Protein AF-A0A7S3FVP3-F1 (afdb_monomer_lite)

Foldseek 3Di:
DDDDDDDPDPPDPPPPPDPDDDDDDPDPVLCVQQPDDQKDWDADDPPVRGAIKIDGPPGAPFKWWFQAQDDPDPPRDGQKDFDDAQWWKDDAQKIKGWHFPPPPDDPPDASFKIKIAIPGAPCHGDIDMDGNVNQVVFPDKQFEWCAPPHVHHGPDPQWDRTQKIWTWDADPVRGITIMIGGDDPVSDHIRVGMITGRNDIGGDDPPIWMDGHPDIDD

Sequence (218 aa):
MPTQDNQRNNSNQQSIVVNDFVIPSRNIQTAEQHRGRHFQIWFDTQPERLGFYIKDLGIGFGVFKKMDTYGLGPDFQQGRIELRDNMLVNVGEAYMVVNLLPEGAEEDEPLDTLKLKIFGGTNNGDVYEYSIEQMQGGERSILMGRTPDCDIKINDKLLSKVQSHIKVEFYSDNSFKWVLFDGAVKGKPSTNGTWLYINDDMKLYDGMVFKANQTIFQ

Secondary structure (DSSP, 8-state):
-------------------------S-HHHHHHT-S--EEEEEE-SGGG-EEEEEE-S-SS-EEEE--SS--STT--TTEEE--TT-EEEETTEEEEEEEESTT--TTS---EEEEEEESGGGTT-EEEEEGGGGGGGT--EEEESSTTSSEE---TTS-SS-EEEEEEE-TTS-EEEEEEESBTTTBPPSS--EEE--S-EE--TT--EEETTEEE-

Radius of gyration: 22.56 Å; chains: 1; bounding box: 58×50×81 Å

Organism: NCBI:txid1082188

Structure (mmCIF, N/CA/C/O backbone):
data_AF-A0A7S3FVP3-F1
#
_entry.id   AF-A0A7S3FVP3-F1
#
loop_
_atom_site.group_PDB
_atom_site.id
_atom_site.type_symbol
_atom_site.label_atom_id
_atom_site.label_alt_id
_atom_site.label_comp_id
_atom_site.label_asym_id
_atom_site.label_entity_id
_atom_site.label_seq_id
_atom_site.pdbx_PDB_ins_code
_atom_site.Cartn_x
_atom_site.Cartn_y
_atom_site.Cartn_z
_atom_site.occupancy
_atom_site.B_iso_or_equiv
_atom_site.auth_seq_id
_atom_site.auth_comp_id
_atom_site.auth_asym_id
_atom_site.auth_atom_id
_atom_site.pdbx_PDB_model_num
ATOM 1 N N . MET A 1 1 ? 34.311 -31.073 -61.979 1.00 35.56 1 MET A N 1
ATOM 2 C CA . MET A 1 1 ? 33.640 -31.951 -61.000 1.00 35.56 1 MET A CA 1
ATOM 3 C C . MET A 1 1 ? 33.115 -31.079 -59.871 1.00 35.56 1 MET A C 1
ATOM 5 O O . MET A 1 1 ? 33.936 -30.476 -59.191 1.00 35.56 1 MET A O 1
ATOM 9 N N . PRO A 1 2 ? 31.791 -30.918 -59.739 1.00 33.62 2 PRO A N 1
ATOM 10 C CA . PRO A 1 2 ? 31.163 -30.297 -58.584 1.00 33.62 2 PRO A CA 1
ATOM 11 C C . PRO A 1 2 ? 30.853 -31.367 -57.527 1.00 33.62 2 PRO A C 1
ATOM 13 O O . PRO A 1 2 ? 30.435 -32.466 -57.875 1.00 33.62 2 PRO A O 1
ATOM 16 N N . THR A 1 3 ? 30.975 -31.020 -56.252 1.00 34.06 3 THR A N 1
ATOM 17 C CA . THR A 1 3 ? 30.215 -31.670 -55.176 1.00 34.06 3 THR A CA 1
ATOM 18 C C . THR A 1 3 ? 29.784 -30.582 -54.206 1.00 34.06 3 THR A C 1
ATOM 20 O O . THR A 1 3 ? 30.554 -30.119 -53.368 1.00 34.06 3 THR A O 1
ATOM 23 N N . GLN A 1 4 ? 28.551 -30.126 -54.420 1.00 41.56 4 GLN A N 1
ATOM 24 C CA . GLN A 1 4 ? 27.681 -29.624 -53.367 1.00 41.56 4 GLN A CA 1
ATOM 25 C C . GLN A 1 4 ? 27.277 -30.817 -52.501 1.00 41.56 4 GLN A C 1
ATOM 27 O O . GLN A 1 4 ? 26.946 -31.852 -53.062 1.00 41.56 4 GLN A O 1
ATOM 32 N N . ASP A 1 5 ? 27.278 -30.651 -51.182 1.00 34.16 5 ASP A N 1
ATOM 33 C CA . ASP A 1 5 ? 26.288 -31.242 -50.274 1.00 34.16 5 ASP A CA 1
ATOM 34 C C . ASP A 1 5 ? 26.515 -30.633 -48.879 1.00 34.16 5 ASP A C 1
ATOM 36 O O . ASP A 1 5 ? 27.589 -30.717 -48.297 1.00 34.16 5 ASP A O 1
ATOM 40 N N . ASN A 1 6 ? 25.628 -29.730 -48.461 1.00 40.56 6 ASN A N 1
ATOM 41 C CA . ASN A 1 6 ? 24.477 -30.024 -47.600 1.00 40.56 6 ASN A CA 1
ATOM 42 C C . ASN A 1 6 ? 24.836 -30.047 -46.108 1.00 40.56 6 ASN A C 1
ATOM 44 O O . ASN A 1 6 ? 25.013 -31.102 -45.515 1.00 40.56 6 ASN A O 1
ATOM 48 N N . GLN A 1 7 ? 24.801 -28.865 -45.483 1.00 36.66 7 GLN A N 1
ATOM 49 C CA . GLN A 1 7 ? 24.239 -28.710 -44.137 1.00 36.66 7 GLN A CA 1
ATOM 50 C C . GLN A 1 7 ? 23.377 -27.442 -44.094 1.00 36.66 7 GLN A C 1
ATOM 52 O O . GLN A 1 7 ? 23.747 -26.398 -43.564 1.00 36.66 7 GLN A O 1
ATOM 57 N N . ARG A 1 8 ? 22.190 -27.545 -44.704 1.00 42.38 8 ARG A N 1
ATOM 58 C CA . ARG A 1 8 ? 21.022 -26.760 -44.297 1.00 42.38 8 ARG A CA 1
ATOM 59 C C . ARG A 1 8 ? 20.484 -27.398 -43.020 1.00 42.38 8 ARG A C 1
ATOM 61 O O . ARG A 1 8 ? 19.900 -28.466 -43.096 1.00 42.38 8 ARG A O 1
ATOM 68 N N . ASN A 1 9 ? 20.686 -26.740 -41.885 1.00 40.00 9 ASN A N 1
ATOM 69 C CA . ASN A 1 9 ? 19.856 -26.886 -40.688 1.00 40.00 9 ASN A CA 1
ATOM 70 C C . ASN A 1 9 ? 19.959 -25.601 -39.852 1.00 40.00 9 ASN A C 1
ATOM 72 O O . ASN A 1 9 ? 20.447 -25.597 -38.732 1.00 40.00 9 ASN A O 1
ATOM 76 N N . ASN A 1 10 ? 19.484 -24.491 -40.421 1.00 40.31 10 ASN A N 1
ATOM 77 C CA . ASN A 1 10 ? 19.034 -23.346 -39.631 1.00 40.31 10 ASN A CA 1
ATOM 78 C C . ASN A 1 10 ? 17.511 -23.430 -39.544 1.00 40.31 10 ASN A C 1
ATOM 80 O O . ASN A 1 10 ? 16.780 -22.702 -40.213 1.00 40.31 10 ASN A O 1
ATOM 84 N N . SER A 1 11 ? 17.029 -24.397 -38.767 1.00 44.50 11 SER A N 1
ATOM 85 C CA . SER A 1 11 ? 15.640 -24.431 -38.333 1.00 44.50 11 SER A CA 1
ATOM 86 C C . SER A 1 11 ? 15.416 -23.281 -37.353 1.00 44.50 11 SER A C 1
ATOM 88 O O . SER A 1 11 ? 15.879 -23.344 -36.218 1.00 44.50 11 SER A O 1
ATOM 90 N N . ASN A 1 12 ? 14.745 -22.232 -37.834 1.00 45.78 12 ASN A N 1
ATOM 91 C CA . ASN A 1 12 ? 13.864 -21.320 -37.100 1.00 45.78 12 ASN A CA 1
ATOM 92 C C . ASN A 1 12 ? 13.979 -21.356 -35.564 1.00 45.78 12 ASN A C 1
ATOM 94 O O . ASN A 1 12 ? 13.073 -21.829 -34.881 1.00 45.78 12 ASN A O 1
ATOM 98 N N . GLN A 1 13 ? 15.029 -20.762 -34.999 1.00 45.84 13 GLN A N 1
ATOM 99 C CA . GLN A 1 13 ? 14.849 -20.072 -33.728 1.00 45.84 13 GLN A CA 1
ATOM 100 C C . GLN A 1 13 ? 14.261 -18.715 -34.087 1.00 45.84 13 GLN A C 1
ATOM 102 O O . GLN A 1 13 ? 14.987 -17.784 -34.428 1.00 45.84 13 GLN A O 1
ATOM 107 N N . GLN A 1 14 ? 12.927 -18.620 -34.079 1.00 47.75 14 GLN A N 1
ATOM 108 C CA . GLN A 1 14 ? 12.299 -17.318 -33.898 1.00 47.75 14 GLN A CA 1
ATOM 109 C C . GLN A 1 14 ? 12.920 -16.746 -32.627 1.00 47.75 14 GLN A C 1
ATOM 111 O O . GLN A 1 14 ? 12.693 -17.267 -31.536 1.00 47.75 14 GLN A O 1
ATOM 116 N N . SER A 1 15 ? 13.784 -15.744 -32.783 1.00 49.47 15 SER A N 1
ATOM 117 C CA . SER A 1 15 ? 14.291 -14.981 -31.658 1.00 49.47 15 SER A CA 1
ATOM 118 C C . SER A 1 15 ? 13.064 -14.468 -30.926 1.00 49.47 15 SER A C 1
ATOM 120 O O . SER A 1 15 ? 12.310 -13.668 -31.485 1.00 49.47 15 SER A O 1
ATOM 122 N N . ILE A 1 16 ? 12.821 -14.983 -29.723 1.00 55.62 16 ILE A N 1
ATOM 123 C CA . ILE A 1 16 ? 11.789 -14.447 -28.848 1.00 55.62 16 ILE A CA 1
ATOM 124 C C . ILE A 1 16 ? 12.140 -12.969 -28.702 1.00 55.62 16 ILE A C 1
ATOM 126 O O . ILE A 1 16 ? 13.203 -12.633 -28.180 1.00 55.62 16 ILE A O 1
ATOM 130 N N . VAL A 1 17 ? 11.300 -12.095 -29.254 1.00 53.66 17 VAL A N 1
ATOM 131 C CA . VAL A 1 17 ? 11.461 -10.654 -29.085 1.00 53.66 17 VAL A CA 1
ATOM 132 C C . VAL A 1 17 ? 11.088 -10.373 -27.639 1.00 53.66 17 VAL A C 1
ATOM 134 O O . VAL A 1 17 ? 9.915 -10.255 -27.294 1.00 53.66 17 VAL A O 1
ATOM 137 N N . VAL A 1 18 ? 12.096 -10.363 -26.773 1.00 57.75 18 VAL A N 1
ATOM 138 C CA . VAL A 1 18 ? 11.946 -9.931 -25.390 1.00 57.75 18 VAL A CA 1
ATOM 139 C C . VAL A 1 18 ? 12.053 -8.410 -25.403 1.00 57.75 18 VAL A C 1
ATOM 141 O O . VAL A 1 18 ? 13.128 -7.859 -25.631 1.00 57.75 18 VAL A O 1
ATOM 144 N N . ASN A 1 19 ? 10.925 -7.727 -25.213 1.00 63.50 19 ASN A N 1
ATOM 145 C CA . ASN A 1 19 ? 10.903 -6.275 -25.044 1.00 63.50 19 ASN A CA 1
ATOM 146 C C . ASN A 1 19 ? 11.348 -5.936 -23.616 1.00 63.50 19 ASN A C 1
ATOM 148 O O . ASN A 1 19 ? 10.522 -5.657 -22.749 1.00 63.50 19 ASN A O 1
ATOM 152 N N . ASP A 1 20 ? 12.654 -6.007 -23.365 1.00 77.25 20 ASP A N 1
ATOM 153 C CA . ASP A 1 20 ? 13.228 -5.635 -22.075 1.00 77.25 20 ASP A CA 1
ATOM 154 C C . ASP A 1 20 ? 13.315 -4.105 -21.955 1.00 77.25 20 ASP A C 1
ATOM 156 O O . ASP A 1 20 ? 13.953 -3.429 -22.767 1.00 77.25 20 ASP A O 1
ATOM 160 N N . PHE A 1 21 ? 12.697 -3.546 -20.913 1.00 82.38 21 PHE A N 1
ATOM 161 C CA . PHE A 1 21 ? 12.917 -2.160 -20.506 1.00 82.38 21 PHE A CA 1
ATOM 162 C C . PHE A 1 21 ? 14.045 -2.107 -19.472 1.00 82.38 21 PHE A C 1
ATOM 164 O O . PHE A 1 21 ? 13.962 -2.727 -18.411 1.00 82.38 21 PHE A O 1
ATOM 171 N N . VAL A 1 22 ? 15.100 -1.341 -19.755 1.00 83.56 22 VAL A N 1
ATOM 172 C CA . VAL A 1 22 ? 16.203 -1.147 -18.806 1.00 83.56 22 VAL A CA 1
ATOM 173 C C . VAL A 1 22 ? 15.846 -0.017 -17.849 1.00 83.56 22 VAL A C 1
ATOM 175 O O . VAL A 1 22 ? 15.810 1.148 -18.243 1.00 83.56 22 VAL A O 1
ATOM 178 N N . ILE A 1 23 ? 15.620 -0.354 -16.577 1.00 83.25 23 ILE A N 1
ATOM 179 C CA . ILE A 1 23 ? 15.390 0.638 -15.523 1.00 83.25 23 ILE A CA 1
ATOM 180 C C . ILE A 1 23 ? 16.704 1.390 -15.270 1.00 83.25 23 ILE A C 1
ATOM 182 O O . ILE A 1 23 ? 17.686 0.778 -14.835 1.00 83.25 23 ILE A O 1
ATOM 186 N N . PRO A 1 24 ? 16.762 2.708 -15.525 1.00 83.31 24 PRO A N 1
ATOM 187 C CA . PRO A 1 24 ? 17.980 3.469 -15.316 1.00 83.31 24 PRO A CA 1
ATOM 188 C C . PRO A 1 24 ? 18.302 3.560 -13.821 1.00 83.31 24 PRO A C 1
ATOM 190 O O . PRO A 1 24 ? 17.433 3.831 -12.993 1.00 83.31 24 PRO A O 1
ATOM 193 N N . SER A 1 25 ? 19.580 3.406 -13.476 1.00 81.75 25 SER A N 1
ATOM 194 C CA . SER A 1 25 ? 20.092 3.701 -12.138 1.00 81.75 25 SER A CA 1
ATOM 195 C C . SER A 1 25 ? 21.154 4.787 -12.227 1.00 81.75 25 SER A C 1
ATOM 197 O O . SER A 1 25 ? 22.094 4.688 -13.012 1.00 81.75 25 SER A O 1
ATOM 199 N N . ARG A 1 26 ? 21.016 5.830 -11.403 1.00 82.50 26 ARG A N 1
ATOM 200 C CA . ARG A 1 26 ? 22.022 6.901 -11.295 1.00 82.50 26 ARG A CA 1
ATOM 201 C C . ARG A 1 26 ? 23.231 6.486 -10.456 1.00 82.50 26 ARG A C 1
ATOM 203 O O . ARG A 1 26 ? 24.291 7.087 -10.583 1.00 82.50 26 ARG A O 1
ATOM 210 N N . ASN A 1 27 ? 23.064 5.489 -9.589 1.00 86.69 27 ASN A N 1
ATOM 211 C CA . ASN A 1 27 ? 24.101 4.996 -8.693 1.00 86.69 27 ASN A CA 1
ATOM 212 C C . ASN A 1 27 ? 24.589 3.624 -9.181 1.00 86.69 27 ASN A C 1
ATOM 214 O O . ASN A 1 27 ? 23.791 2.693 -9.305 1.00 86.69 27 ASN A O 1
ATOM 218 N N . ILE A 1 28 ? 25.895 3.511 -9.439 1.00 86.75 28 ILE A N 1
ATOM 219 C CA . ILE A 1 28 ? 26.542 2.285 -9.932 1.00 86.75 28 ILE A CA 1
ATOM 220 C C . ILE A 1 28 ? 26.388 1.140 -8.926 1.00 86.75 28 ILE A C 1
ATOM 222 O O . ILE A 1 28 ? 26.013 0.040 -9.311 1.00 86.75 28 ILE A O 1
ATOM 226 N N . GLN A 1 29 ? 26.585 1.404 -7.634 1.00 87.06 29 GLN A N 1
ATOM 227 C CA . GLN A 1 29 ? 26.477 0.390 -6.587 1.00 87.06 29 GLN A CA 1
ATOM 228 C C . GLN A 1 29 ? 25.048 -0.157 -6.481 1.00 87.06 29 GLN A C 1
ATOM 230 O O . GLN A 1 29 ? 24.845 -1.366 -6.414 1.00 87.06 29 GLN A O 1
ATOM 235 N N . THR A 1 30 ? 24.042 0.722 -6.551 1.00 83.38 30 THR A N 1
ATOM 236 C CA . THR A 1 30 ? 22.631 0.305 -6.608 1.00 83.38 30 THR A CA 1
ATOM 237 C C . THR A 1 30 ? 22.322 -0.459 -7.896 1.00 83.38 30 THR A C 1
ATOM 239 O O . THR A 1 30 ? 21.546 -1.409 -7.872 1.00 83.38 30 THR A O 1
ATOM 242 N N . ALA A 1 31 ? 22.933 -0.077 -9.023 1.00 83.69 31 ALA A N 1
ATOM 243 C CA . ALA A 1 31 ? 22.756 -0.771 -10.298 1.00 83.69 31 ALA A CA 1
ATOM 244 C C . ALA A 1 31 ? 23.306 -2.204 -10.251 1.00 83.69 31 ALA A C 1
ATOM 246 O O . ALA A 1 31 ? 22.684 -3.117 -10.787 1.00 83.69 31 ALA A O 1
ATOM 247 N N . GLU A 1 32 ? 24.453 -2.401 -9.598 1.00 86.81 32 GLU A N 1
ATOM 248 C CA . GLU A 1 32 ? 25.056 -3.720 -9.401 1.00 86.81 32 GLU A CA 1
ATOM 249 C C . GLU A 1 32 ? 24.242 -4.580 -8.434 1.00 86.81 32 GLU A C 1
ATOM 251 O O . GLU A 1 32 ? 23.945 -5.731 -8.749 1.00 86.81 32 GLU A O 1
ATOM 256 N N . GLN A 1 33 ? 23.832 -4.019 -7.291 1.00 86.44 33 GLN A N 1
ATOM 257 C CA . GLN A 1 33 ? 23.007 -4.725 -6.305 1.00 86.44 33 GLN A CA 1
ATOM 258 C C . GLN A 1 33 ? 21.664 -5.163 -6.890 1.00 86.44 33 GLN A C 1
ATOM 260 O O . GLN A 1 33 ? 21.193 -6.261 -6.616 1.00 86.44 33 GLN A O 1
ATOM 265 N N . HIS A 1 34 ? 21.050 -4.313 -7.711 1.00 86.69 34 HIS A N 1
ATOM 266 C CA . HIS A 1 34 ? 19.740 -4.565 -8.306 1.00 86.69 34 HIS A CA 1
ATOM 267 C C . HIS A 1 34 ? 19.851 -5.060 -9.748 1.00 86.69 34 HIS A C 1
ATOM 269 O O . HIS A 1 34 ? 18.948 -4.843 -10.559 1.00 86.69 34 HIS A O 1
ATOM 275 N N . ARG A 1 35 ? 20.961 -5.709 -10.107 1.00 86.31 35 ARG A N 1
ATOM 276 C CA . ARG A 1 35 ? 21.144 -6.240 -11.454 1.00 86.31 35 ARG A CA 1
ATOM 277 C C . ARG A 1 35 ? 20.247 -7.457 -11.667 1.00 86.31 35 ARG A C 1
ATOM 279 O O . ARG A 1 35 ? 20.439 -8.494 -11.042 1.00 86.31 35 ARG A O 1
ATOM 286 N N . GLY A 1 36 ? 19.325 -7.365 -12.618 1.00 88.06 36 GLY A N 1
ATOM 287 C CA . GLY A 1 36 ? 18.451 -8.473 -12.994 1.00 88.06 36 GLY A CA 1
ATOM 288 C C . GLY A 1 36 ? 17.119 -7.988 -13.545 1.00 88.06 36 GLY A C 1
ATOM 289 O O . GLY A 1 36 ? 16.952 -6.804 -13.835 1.00 88.06 36 GLY A O 1
ATOM 290 N N . ARG A 1 37 ? 16.168 -8.911 -13.692 1.00 90.88 37 ARG A N 1
ATOM 291 C CA . ARG A 1 37 ? 14.788 -8.586 -14.069 1.00 90.88 37 ARG A CA 1
ATOM 292 C C . ARG A 1 37 ? 14.025 -8.198 -12.810 1.00 90.88 37 ARG A C 1
ATOM 294 O O . ARG A 1 37 ? 13.901 -9.022 -11.917 1.00 90.88 37 ARG A O 1
ATOM 301 N N . HIS A 1 38 ? 13.555 -6.955 -12.737 1.00 92.06 38 HIS A N 1
ATOM 302 C CA . HIS A 1 38 ? 12.837 -6.450 -11.555 1.00 92.06 38 HIS A CA 1
ATOM 303 C C . HIS A 1 38 ? 11.396 -6.949 -11.542 1.00 92.06 38 HIS A C 1
ATOM 305 O O . HIS A 1 38 ? 10.870 -7.319 -10.501 1.00 92.06 38 HIS A O 1
ATOM 311 N N . PHE A 1 39 ? 10.776 -7.001 -12.719 1.00 94.75 39 PHE A N 1
ATOM 312 C CA . PHE A 1 39 ? 9.402 -7.441 -12.891 1.00 94.75 39 PHE A CA 1
ATOM 313 C C . PHE A 1 39 ? 9.198 -8.089 -14.253 1.00 94.75 39 PHE A C 1
ATOM 315 O O . PHE A 1 39 ? 10.032 -7.961 -15.153 1.00 94.75 39 PHE A O 1
ATOM 322 N N . GLN A 1 40 ? 8.072 -8.774 -14.399 1.00 94.38 40 GLN A N 1
ATOM 323 C CA . GLN A 1 40 ? 7.628 -9.341 -15.663 1.00 94.38 40 GLN A CA 1
ATOM 324 C C . GLN A 1 40 ? 6.207 -8.882 -15.958 1.00 94.38 40 GLN A C 1
ATOM 326 O O . GLN A 1 40 ? 5.362 -8.877 -15.065 1.00 94.38 40 GLN A O 1
ATOM 331 N N . ILE A 1 41 ? 5.952 -8.546 -17.223 1.00 95.06 41 ILE A N 1
ATOM 332 C CA . ILE A 1 41 ? 4.604 -8.410 -17.771 1.00 95.06 41 ILE A CA 1
ATOM 333 C C . ILE A 1 41 ? 4.396 -9.526 -18.791 1.00 95.06 41 ILE A C 1
ATOM 335 O O . ILE A 1 41 ? 5.268 -9.774 -19.626 1.00 95.06 41 ILE A O 1
ATOM 339 N N . TRP A 1 42 ? 3.260 -10.212 -18.727 1.00 94.50 42 TRP A N 1
ATOM 340 C CA . TRP A 1 42 ? 2.894 -11.249 -19.693 1.00 94.50 42 TRP A CA 1
ATOM 341 C C . TRP A 1 42 ? 1.399 -11.215 -19.985 1.00 94.50 42 TRP A C 1
ATOM 343 O O . TRP A 1 42 ? 0.622 -10.649 -19.223 1.00 94.50 42 TRP A O 1
ATOM 353 N N . PHE A 1 43 ? 1.004 -11.807 -21.108 1.00 94.88 43 PHE A N 1
ATOM 354 C CA . PHE A 1 43 ? -0.398 -12.021 -21.442 1.00 94.88 43 PHE A CA 1
ATOM 355 C C . PHE A 1 43 ? -0.785 -13.451 -21.071 1.00 94.88 43 PHE A C 1
ATOM 357 O O . PHE A 1 43 ? -0.138 -14.401 -21.516 1.00 94.88 43 PHE A O 1
ATOM 364 N N . ASP A 1 44 ? -1.821 -13.599 -20.258 1.00 94.94 44 ASP A N 1
ATOM 365 C CA . ASP A 1 44 ? -2.417 -14.884 -19.925 1.00 94.94 44 ASP A CA 1
ATOM 366 C C . ASP A 1 44 ? -3.596 -15.156 -20.871 1.00 94.94 44 ASP A C 1
ATOM 368 O O . ASP A 1 44 ? -4.398 -14.271 -21.179 1.00 94.94 44 ASP A O 1
ATOM 372 N N . THR A 1 45 ? -3.640 -16.381 -21.392 1.00 95.62 45 THR A N 1
ATOM 373 C CA . THR A 1 45 ? -4.589 -16.833 -22.422 1.00 95.62 45 THR A CA 1
ATOM 374 C C . THR A 1 45 ? -5.680 -17.738 -21.861 1.00 95.62 45 THR A C 1
ATOM 376 O O . THR A 1 45 ? -6.610 -18.082 -22.592 1.00 95.62 45 THR A O 1
ATOM 379 N N . GLN A 1 46 ? -5.589 -18.125 -20.583 1.00 95.50 46 GLN A N 1
ATOM 380 C CA . GLN A 1 46 ? -6.627 -18.913 -19.929 1.00 95.50 46 GLN A CA 1
ATOM 381 C C . GLN A 1 46 ? -7.926 -18.093 -19.861 1.00 95.50 46 GLN A C 1
ATOM 383 O O . GLN A 1 46 ? -7.867 -16.923 -19.478 1.00 95.50 46 GLN A O 1
ATOM 388 N N . PRO A 1 47 ? -9.098 -18.647 -20.229 1.00 92.94 47 PRO A N 1
ATOM 389 C CA . PRO A 1 47 ? -10.359 -17.898 -20.269 1.00 92.94 47 PRO A CA 1
ATOM 390 C C . PRO A 1 47 ? -10.682 -17.120 -18.981 1.00 92.94 47 PRO A C 1
ATOM 392 O O . PRO A 1 47 ? -11.151 -15.986 -19.040 1.00 92.94 47 PRO A O 1
ATOM 395 N N . GLU A 1 48 ? -10.381 -17.701 -17.824 1.00 93.12 48 GLU A N 1
ATOM 396 C CA . GLU A 1 48 ? -10.583 -17.146 -16.483 1.00 93.12 48 GLU A CA 1
ATOM 397 C C . GLU A 1 48 ? -9.566 -16.058 -16.097 1.00 93.12 48 GLU A C 1
ATOM 399 O O . GLU A 1 48 ? -9.846 -15.212 -15.246 1.00 93.12 48 GLU A O 1
ATOM 404 N N . ARG A 1 49 ? -8.398 -16.043 -16.747 1.00 91.56 49 ARG A N 1
ATOM 405 C CA . ARG A 1 49 ? -7.302 -15.093 -16.516 1.00 91.56 49 ARG A CA 1
ATOM 406 C C . ARG A 1 49 ? -6.955 -14.304 -17.775 1.00 91.56 49 ARG A C 1
ATOM 408 O O . ARG A 1 49 ? -5.866 -13.770 -17.876 1.00 91.56 49 ARG A O 1
ATOM 415 N N . LEU A 1 50 ? -7.861 -14.174 -18.742 1.00 94.12 50 LEU A N 1
ATOM 416 C CA . LEU A 1 50 ? -7.533 -13.532 -20.015 1.00 94.12 50 LEU A CA 1
ATOM 417 C C . LEU A 1 50 ? -7.131 -12.060 -19.808 1.00 94.12 50 LEU A C 1
ATOM 419 O O . LEU A 1 50 ? -7.947 -11.243 -19.357 1.00 94.12 50 LEU A O 1
ATOM 423 N N . GLY A 1 51 ? -5.887 -11.704 -20.140 1.00 94.31 51 GLY A N 1
ATOM 424 C CA . GLY A 1 51 ? -5.386 -10.328 -20.047 1.00 94.31 51 GLY A CA 1
ATOM 425 C C . GLY A 1 51 ? -3.895 -10.211 -19.737 1.00 94.31 51 GLY A C 1
ATOM 426 O O . GLY A 1 51 ? -3.186 -11.204 -19.616 1.00 94.31 51 GLY A O 1
ATOM 427 N N . PHE A 1 52 ? -3.413 -8.973 -19.605 1.00 95.31 52 PHE A N 1
ATOM 428 C CA . PHE A 1 52 ? -2.039 -8.708 -19.181 1.00 95.31 52 PHE A CA 1
ATOM 429 C C . PHE A 1 52 ? -1.909 -8.769 -17.659 1.00 95.31 52 PHE A C 1
ATOM 431 O O . PHE A 1 52 ? -2.767 -8.254 -16.947 1.00 95.31 52 PHE A O 1
ATOM 438 N N . TYR A 1 53 ? -0.821 -9.356 -17.172 1.00 95.50 53 TYR A N 1
ATOM 439 C CA . TYR A 1 53 ? -0.482 -9.460 -15.756 1.00 95.50 53 TYR A CA 1
ATOM 440 C C . TYR A 1 53 ? 0.916 -8.918 -15.511 1.00 95.50 53 TYR A C 1
ATOM 442 O O . TYR A 1 53 ? 1.769 -8.980 -16.396 1.00 95.50 53 TYR A O 1
ATOM 450 N N . ILE A 1 54 ? 1.137 -8.407 -14.305 1.00 95.69 54 ILE A N 1
ATOM 451 C CA . ILE A 1 54 ? 2.429 -7.972 -13.793 1.00 95.69 54 ILE A CA 1
ATOM 452 C C . ILE A 1 54 ? 2.770 -8.740 -12.518 1.00 95.69 54 ILE A C 1
ATOM 454 O O . ILE A 1 54 ? 1.893 -9.045 -11.710 1.00 95.69 54 ILE A O 1
ATOM 458 N N . LYS A 1 55 ? 4.056 -9.035 -12.337 1.00 95.12 55 LYS A N 1
ATOM 459 C CA . LYS A 1 55 ? 4.596 -9.678 -11.140 1.00 95.12 55 LYS A CA 1
ATOM 460 C C . LYS A 1 55 ? 5.954 -9.085 -10.797 1.00 95.12 55 LYS A C 1
ATOM 462 O O . LYS A 1 55 ? 6.795 -8.927 -11.688 1.00 95.12 55 LYS A O 1
ATOM 467 N N . ASP A 1 56 ? 6.163 -8.791 -9.520 1.00 95.38 56 ASP A N 1
ATOM 468 C CA . ASP A 1 56 ? 7.482 -8.486 -8.975 1.00 95.38 56 ASP A CA 1
ATOM 469 C C . ASP A 1 56 ? 8.354 -9.754 -8.913 1.00 95.38 56 ASP A C 1
ATOM 471 O O . ASP A 1 56 ? 7.882 -10.837 -8.568 1.00 95.38 56 ASP A O 1
ATOM 475 N N . LEU A 1 57 ? 9.629 -9.645 -9.287 1.00 93.94 57 LEU A N 1
ATOM 476 C CA . LEU A 1 57 ? 10.563 -10.779 -9.318 1.00 93.94 57 LEU A CA 1
ATOM 477 C C . LEU A 1 57 ? 11.539 -10.789 -8.131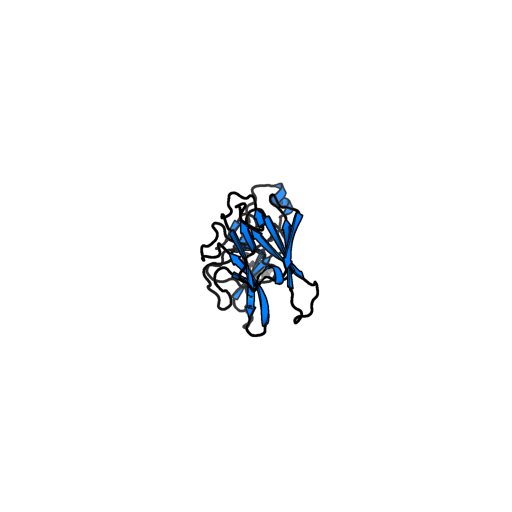 1.00 93.94 57 LEU A C 1
ATOM 479 O O . LEU A 1 57 ? 12.516 -11.539 -8.148 1.00 93.94 57 LEU A O 1
ATOM 483 N N . GLY A 1 58 ? 11.309 -9.958 -7.113 1.00 91.12 58 GLY A N 1
ATOM 484 C CA . GLY A 1 58 ? 12.131 -9.858 -5.909 1.00 91.12 58 GLY A CA 1
ATOM 485 C C . GLY A 1 58 ? 13.488 -9.186 -6.123 1.00 91.12 58 GLY A C 1
ATOM 486 O O . GLY A 1 58 ? 14.357 -9.274 -5.257 1.00 91.12 58 GLY A O 1
ATOM 487 N N . ILE A 1 59 ? 13.704 -8.534 -7.272 1.00 89.12 59 ILE A N 1
ATOM 488 C CA . ILE A 1 59 ? 14.942 -7.809 -7.587 1.00 89.12 59 ILE A CA 1
ATOM 489 C C . ILE A 1 59 ? 14.651 -6.312 -7.627 1.00 89.12 59 ILE A C 1
ATOM 491 O O . ILE A 1 59 ? 13.758 -5.859 -8.338 1.00 89.12 59 ILE A O 1
ATOM 495 N N . GLY A 1 60 ? 15.469 -5.529 -6.924 1.00 88.88 60 GLY A N 1
ATOM 496 C CA . GLY A 1 60 ? 15.310 -4.083 -6.840 1.00 88.88 60 GLY A CA 1
ATOM 497 C C . GLY A 1 60 ? 14.570 -3.655 -5.581 1.00 88.88 60 GLY A C 1
ATOM 498 O O . GLY A 1 60 ? 14.665 -4.297 -4.541 1.00 88.88 60 GLY A O 1
ATOM 499 N N . PHE A 1 61 ? 13.850 -2.539 -5.673 1.00 89.38 61 PHE A N 1
ATOM 500 C CA . PHE A 1 61 ? 13.088 -1.986 -4.548 1.00 89.38 61 PHE A CA 1
ATOM 501 C C . PHE A 1 61 ? 11.642 -2.486 -4.484 1.00 89.38 61 PHE A C 1
ATOM 503 O O . PHE A 1 61 ? 10.905 -2.046 -3.611 1.00 89.38 61 PHE A O 1
ATOM 510 N N . GLY A 1 62 ? 11.241 -3.368 -5.400 1.00 93.38 62 GLY A N 1
ATOM 511 C CA . GLY A 1 62 ? 9.865 -3.816 -5.561 1.00 93.38 62 GLY A CA 1
ATOM 512 C C . GLY A 1 62 ? 9.091 -3.039 -6.631 1.00 93.38 62 GLY A C 1
ATOM 513 O O . GLY A 1 62 ? 9.425 -1.895 -6.976 1.00 93.38 62 GLY A O 1
ATOM 514 N N . VAL A 1 63 ? 8.026 -3.658 -7.134 1.00 95.88 63 VAL A N 1
ATOM 515 C CA . VAL A 1 63 ? 7.004 -3.023 -7.970 1.00 95.88 63 VAL A CA 1
ATOM 516 C C . VAL A 1 63 ? 5.846 -2.547 -7.110 1.00 95.88 63 VAL A C 1
ATOM 518 O O . VAL A 1 63 ? 5.263 -3.314 -6.344 1.00 95.88 63 VAL A O 1
ATOM 521 N N . PHE A 1 64 ? 5.459 -1.286 -7.286 1.00 96.44 64 PHE A N 1
ATOM 522 C CA . PHE A 1 64 ? 4.316 -0.714 -6.590 1.00 96.44 64 PHE A CA 1
ATOM 523 C C . PHE A 1 64 ? 3.317 -0.123 -7.564 1.00 96.44 64 PHE A C 1
ATOM 525 O O . PHE A 1 64 ? 3.666 0.697 -8.409 1.00 96.44 64 PHE A O 1
ATOM 532 N N . LYS A 1 65 ? 2.050 -0.458 -7.384 1.00 94.75 65 LYS A N 1
ATOM 533 C CA . LYS A 1 65 ? 0.933 0.174 -8.072 1.00 94.75 65 LYS A CA 1
ATOM 534 C C . LYS A 1 65 ? 0.458 1.398 -7.292 1.00 94.75 65 LYS A C 1
ATOM 536 O O . LYS A 1 65 ? 0.371 1.358 -6.068 1.00 94.75 65 LYS A O 1
ATOM 541 N N . LYS A 1 66 ? 0.112 2.483 -7.977 1.00 93.81 66 LYS A N 1
ATOM 542 C CA . LYS A 1 66 ? -0.535 3.639 -7.349 1.00 93.81 66 LYS A CA 1
ATOM 543 C C . LYS A 1 66 ? -1.976 3.286 -6.962 1.00 93.81 66 LYS A C 1
ATOM 545 O O . LYS A 1 66 ? -2.686 2.637 -7.722 1.00 93.81 66 LYS A O 1
ATOM 550 N N . MET A 1 67 ? -2.435 3.725 -5.794 1.00 91.06 67 MET A N 1
ATOM 551 C CA . MET A 1 67 ? -3.858 3.687 -5.464 1.00 91.06 67 MET A CA 1
ATOM 552 C C . MET A 1 67 ? -4.606 4.613 -6.421 1.00 91.06 67 MET A C 1
ATOM 554 O O . MET A 1 67 ? -4.453 5.836 -6.369 1.00 91.06 67 MET A O 1
ATOM 558 N N . ASP A 1 68 ? -5.390 4.023 -7.316 1.00 78.81 68 ASP A N 1
ATOM 559 C CA . ASP A 1 68 ? -6.082 4.778 -8.350 1.00 78.81 68 ASP A CA 1
ATOM 560 C C . ASP A 1 68 ? -7.321 5.458 -7.784 1.00 78.81 68 ASP A C 1
ATOM 562 O O . ASP A 1 68 ? -8.214 4.826 -7.224 1.00 78.81 68 ASP A O 1
ATOM 566 N N . THR A 1 69 ? -7.386 6.777 -7.947 1.00 62.25 69 THR A N 1
ATOM 567 C CA . THR A 1 69 ? -8.522 7.593 -7.503 1.00 62.25 69 THR A CA 1
ATOM 568 C C . THR A 1 69 ? -9.729 7.462 -8.437 1.00 62.25 69 THR A C 1
ATOM 570 O O . THR A 1 69 ? -10.850 7.772 -8.046 1.00 62.25 69 THR A O 1
ATOM 573 N N . TYR A 1 70 ? -9.516 6.985 -9.665 1.00 54.03 70 TYR A N 1
ATOM 574 C CA . TYR A 1 70 ? -10.540 6.834 -10.693 1.00 54.03 70 TYR A CA 1
ATOM 575 C C . TYR A 1 70 ? -10.712 5.340 -10.973 1.00 54.03 70 TYR A C 1
ATOM 577 O O . TYR A 1 70 ? -9.908 4.736 -11.674 1.00 54.03 70 TYR A O 1
ATOM 585 N N . GLY A 1 71 ? -11.710 4.720 -10.339 1.00 50.34 71 GLY A N 1
ATOM 586 C CA . GLY A 1 71 ? -11.983 3.292 -10.493 1.00 50.34 71 GLY A CA 1
ATOM 587 C C . GLY A 1 71 ? -12.312 2.950 -11.947 1.00 50.34 71 GLY A C 1
ATOM 588 O O . GLY A 1 71 ? -13.303 3.439 -12.484 1.00 50.34 71 GLY A O 1
ATOM 589 N N . LEU A 1 72 ? -11.478 2.122 -12.576 1.00 45.75 72 LEU A N 1
ATOM 590 C CA . LEU A 1 72 ? -11.711 1.573 -13.919 1.00 45.75 72 LEU A CA 1
ATOM 591 C C . LEU A 1 72 ? -11.974 0.056 -13.895 1.00 45.75 72 LEU A C 1
ATOM 593 O O . LEU A 1 72 ? -12.089 -0.565 -14.948 1.00 45.75 72 LEU A O 1
ATOM 597 N N . GLY A 1 73 ? -12.094 -0.548 -12.706 1.00 44.66 73 GLY A N 1
ATOM 598 C CA . GLY A 1 73 ? -12.387 -1.972 -12.529 1.00 44.66 73 GLY A CA 1
ATOM 599 C C . GLY A 1 73 ? -13.634 -2.215 -11.669 1.00 44.66 73 GLY A C 1
ATOM 600 O O . GLY A 1 73 ? -13.899 -1.419 -10.768 1.00 44.66 73 GLY A O 1
ATOM 601 N N . PRO A 1 74 ? -14.380 -3.312 -11.905 1.00 42.81 74 PRO A N 1
ATOM 602 C CA . PRO A 1 74 ? -15.614 -3.635 -11.179 1.00 42.81 74 PRO A CA 1
ATOM 603 C C . PRO A 1 74 ? -15.405 -3.859 -9.670 1.00 42.81 74 PRO A C 1
ATOM 605 O O . PRO A 1 74 ? -16.322 -3.602 -8.896 1.00 42.81 74 PRO A O 1
ATOM 608 N N . ASP A 1 75 ? -14.191 -4.238 -9.254 1.00 45.28 75 ASP A N 1
ATOM 609 C CA . ASP A 1 75 ? -13.837 -4.488 -7.847 1.00 45.28 75 ASP A CA 1
ATOM 610 C C . ASP A 1 75 ? -13.056 -3.329 -7.190 1.00 45.28 75 ASP A C 1
ATOM 612 O O . ASP A 1 75 ? -12.768 -3.364 -5.993 1.00 45.28 75 ASP A O 1
ATOM 616 N N . PHE A 1 76 ? -12.698 -2.283 -7.948 1.00 50.66 76 PHE A N 1
ATOM 617 C CA . PHE A 1 76 ? -11.874 -1.173 -7.457 1.00 50.66 76 PHE A CA 1
ATOM 618 C C . PHE A 1 76 ? -12.722 0.070 -7.191 1.00 50.66 76 PHE A C 1
ATOM 620 O O . PHE A 1 76 ? -13.052 0.842 -8.093 1.00 50.66 76 PHE A O 1
ATOM 627 N N . GLN A 1 77 ? -13.042 0.286 -5.917 1.00 53.44 77 GLN A N 1
ATOM 628 C CA . GLN A 1 77 ? -13.679 1.517 -5.459 1.00 53.44 77 GLN A CA 1
ATOM 629 C C . GLN A 1 77 ? -12.636 2.644 -5.340 1.00 53.44 77 GLN A C 1
ATOM 631 O O . GLN A 1 77 ? -11.495 2.418 -4.939 1.00 53.44 77 GLN A O 1
ATOM 636 N N . GLN A 1 78 ? -13.026 3.858 -5.736 1.00 72.12 78 GLN A N 1
ATOM 637 C CA . GLN A 1 78 ? -12.161 5.037 -5.894 1.00 72.12 78 GLN A CA 1
ATOM 638 C C . GLN A 1 78 ? -11.189 5.241 -4.723 1.00 72.12 78 GLN A C 1
ATOM 640 O O . GLN A 1 78 ? -11.616 5.503 -3.600 1.00 72.12 78 GLN A O 1
ATOM 645 N N . GLY A 1 79 ? -9.883 5.161 -4.995 1.00 81.19 79 GLY A N 1
ATOM 646 C CA . GLY A 1 79 ? -8.828 5.529 -4.055 1.00 81.19 79 GLY A CA 1
ATOM 647 C C . GLY A 1 79 ? -8.864 4.772 -2.732 1.00 81.19 79 GLY A C 1
ATOM 648 O O . GLY A 1 79 ? -8.353 5.301 -1.752 1.00 81.19 79 GLY A O 1
ATOM 649 N N . ARG A 1 80 ? -9.463 3.577 -2.666 1.00 89.44 80 ARG A N 1
ATOM 650 C CA . ARG A 1 80 ? -9.558 2.799 -1.427 1.00 89.44 80 ARG A CA 1
ATOM 651 C C . ARG A 1 80 ? -9.187 1.338 -1.633 1.00 89.44 80 ARG A C 1
ATOM 653 O O . ARG A 1 80 ? -9.394 0.790 -2.712 1.00 89.44 80 ARG A O 1
ATOM 660 N N . ILE A 1 81 ? -8.666 0.704 -0.591 1.00 92.00 81 ILE A N 1
ATOM 661 C CA . ILE A 1 81 ? -8.379 -0.725 -0.584 1.00 92.00 81 ILE A CA 1
ATOM 662 C C . ILE A 1 81 ? -8.587 -1.321 0.805 1.00 92.00 81 ILE A C 1
ATOM 664 O O . ILE A 1 81 ? -8.234 -0.714 1.815 1.00 92.00 81 ILE A O 1
ATOM 668 N N . GLU A 1 82 ? -9.160 -2.517 0.843 1.00 94.06 82 GLU A N 1
ATOM 669 C CA . GLU A 1 82 ? -9.190 -3.345 2.044 1.00 94.06 82 GLU A CA 1
ATOM 670 C C . GLU A 1 82 ? -7.768 -3.785 2.398 1.00 94.06 82 GLU A C 1
ATOM 672 O O . GLU A 1 82 ? -7.046 -4.338 1.562 1.00 94.06 82 GLU A O 1
ATOM 677 N N . LEU A 1 83 ? -7.361 -3.512 3.632 1.00 94.88 83 LEU A N 1
ATOM 678 C CA . LEU A 1 83 ? -6.068 -3.928 4.143 1.00 94.88 83 LEU A CA 1
ATOM 679 C C . LEU A 1 83 ? -6.044 -5.440 4.348 1.00 94.88 83 LEU A C 1
ATOM 681 O O . LEU A 1 83 ? -7.007 -6.034 4.822 1.00 94.88 83 LEU A O 1
ATOM 685 N N . ARG A 1 84 ? -4.910 -6.048 4.009 1.00 92.75 84 ARG A N 1
ATOM 686 C CA . ARG A 1 84 ? -4.633 -7.467 4.233 1.00 92.75 84 ARG A CA 1
ATOM 687 C C . ARG A 1 84 ? -3.365 -7.608 5.052 1.00 92.75 84 ARG A C 1
ATOM 689 O O . ARG A 1 84 ? -2.506 -6.721 5.025 1.00 92.75 84 ARG A O 1
ATOM 696 N N . ASP A 1 85 ? -3.254 -8.725 5.754 1.00 92.38 85 ASP A N 1
ATOM 697 C CA . ASP A 1 85 ? -2.048 -9.032 6.505 1.00 92.38 85 ASP A CA 1
ATOM 698 C C . ASP A 1 85 ? -0.824 -9.096 5.575 1.00 92.38 85 ASP A C 1
ATOM 700 O O . ASP A 1 85 ? -0.910 -9.519 4.418 1.00 92.38 85 ASP A O 1
ATOM 704 N N . ASN A 1 86 ? 0.312 -8.617 6.075 1.00 92.88 86 ASN A N 1
ATOM 705 C CA . ASN A 1 86 ? 1.585 -8.470 5.364 1.00 92.88 86 ASN A CA 1
ATOM 706 C C . ASN A 1 86 ? 1.553 -7.562 4.126 1.00 92.88 86 ASN A C 1
ATOM 708 O O . ASN A 1 86 ? 2.485 -7.574 3.316 1.00 92.88 86 ASN A O 1
ATOM 712 N N . MET A 1 87 ? 0.521 -6.730 3.969 1.00 95.06 87 MET A N 1
ATOM 713 C CA . MET A 1 87 ? 0.491 -5.750 2.891 1.00 95.06 87 MET A CA 1
ATOM 714 C C . MET A 1 87 ? 1.588 -4.695 3.091 1.00 95.06 87 MET A C 1
ATOM 716 O O . MET A 1 87 ? 1.717 -4.106 4.164 1.00 95.06 87 MET A O 1
ATOM 720 N N . LEU A 1 88 ? 2.357 -4.422 2.033 1.00 96.75 88 LEU A N 1
ATOM 721 C CA . LEU A 1 88 ? 3.387 -3.385 2.029 1.00 96.75 88 LEU A CA 1
ATOM 722 C C . LEU A 1 88 ? 2.886 -2.134 1.299 1.00 96.75 88 LEU A C 1
ATOM 724 O O . LEU A 1 88 ? 2.606 -2.153 0.098 1.00 96.75 88 LEU A O 1
ATOM 728 N N . VAL A 1 89 ? 2.808 -1.028 2.032 1.00 96.75 89 VAL A N 1
ATOM 729 C CA . VAL A 1 89 ? 2.360 0.276 1.536 1.00 96.75 89 VAL A CA 1
ATOM 730 C C . VAL A 1 89 ? 3.545 1.234 1.514 1.00 96.75 89 VAL A C 1
ATOM 732 O O . VAL A 1 89 ? 4.241 1.394 2.510 1.00 96.75 89 VAL A O 1
ATOM 735 N N . ASN A 1 90 ? 3.780 1.903 0.392 1.00 95.38 90 ASN A N 1
ATOM 736 C CA . ASN A 1 90 ? 4.772 2.962 0.281 1.00 95.38 90 ASN A CA 1
ATOM 737 C C . ASN A 1 90 ? 4.104 4.346 0.269 1.00 95.38 90 ASN A C 1
ATOM 739 O O . ASN A 1 90 ? 3.229 4.647 -0.550 1.00 95.38 90 ASN A O 1
ATOM 743 N N . VAL A 1 91 ? 4.574 5.200 1.178 1.00 93.44 91 VAL A N 1
ATOM 744 C CA . VAL A 1 91 ? 4.134 6.580 1.368 1.00 93.44 91 VAL A CA 1
ATOM 745 C C . VAL A 1 91 ? 5.362 7.487 1.418 1.00 93.44 91 VAL A C 1
ATOM 747 O O . VAL A 1 91 ? 6.024 7.612 2.447 1.00 93.44 91 VAL A O 1
ATOM 750 N N . GLY A 1 92 ? 5.665 8.133 0.288 1.00 90.44 92 GLY A N 1
ATOM 751 C CA . GLY A 1 92 ? 6.859 8.973 0.162 1.00 90.44 92 GLY A CA 1
ATOM 752 C C . GLY A 1 92 ? 8.125 8.138 0.342 1.00 90.44 92 GLY A C 1
ATOM 753 O O . GLY A 1 92 ? 8.291 7.108 -0.316 1.00 90.44 92 GLY A O 1
ATOM 754 N N . GLU A 1 93 ? 8.993 8.560 1.257 1.00 90.06 93 GLU A N 1
ATOM 755 C CA . GLU A 1 93 ? 10.215 7.830 1.631 1.00 90.06 93 GLU A CA 1
ATOM 756 C C . GLU A 1 93 ? 9.997 6.683 2.638 1.00 90.06 93 GLU A C 1
ATOM 758 O O . GLU A 1 93 ? 10.938 5.940 2.927 1.00 90.06 93 GLU A O 1
ATOM 763 N N . ALA A 1 94 ? 8.784 6.525 3.177 1.00 93.31 94 ALA A N 1
ATOM 764 C CA . ALA A 1 94 ? 8.462 5.489 4.152 1.00 93.31 94 ALA A CA 1
ATOM 765 C C . ALA A 1 94 ? 7.752 4.292 3.504 1.00 93.31 94 ALA A C 1
ATOM 767 O O . ALA A 1 94 ? 6.934 4.424 2.590 1.00 93.31 94 ALA A O 1
ATOM 768 N N . TYR A 1 95 ? 8.041 3.113 4.029 1.00 95.06 95 TYR A N 1
ATOM 769 C CA . TYR A 1 95 ? 7.341 1.866 3.774 1.00 95.06 95 TYR A CA 1
ATOM 770 C C . TYR A 1 95 ? 6.646 1.433 5.057 1.00 95.06 95 TYR A C 1
ATOM 772 O O . TYR A 1 95 ? 7.177 1.606 6.151 1.00 95.06 95 TYR A O 1
ATOM 780 N N . MET A 1 96 ? 5.459 0.871 4.926 1.00 96.81 96 MET A N 1
ATOM 781 C CA . MET A 1 96 ? 4.618 0.467 6.036 1.00 96.81 96 MET A CA 1
ATOM 782 C C . MET A 1 96 ? 4.163 -0.961 5.796 1.00 96.81 96 MET A C 1
ATOM 784 O O . MET A 1 96 ? 3.515 -1.238 4.788 1.00 96.81 96 MET A O 1
ATOM 788 N N . VAL A 1 97 ? 4.528 -1.853 6.710 1.00 97.19 97 VAL A N 1
ATOM 789 C CA . VAL A 1 97 ? 3.994 -3.214 6.742 1.00 97.19 97 VAL A CA 1
ATOM 790 C C . VAL A 1 97 ? 2.738 -3.198 7.593 1.00 97.19 97 VAL A C 1
ATOM 792 O O . VAL A 1 97 ? 2.754 -2.702 8.723 1.00 97.19 97 VAL A O 1
ATOM 795 N N . VAL A 1 98 ? 1.663 -3.713 7.016 1.00 97.44 98 VAL A N 1
ATOM 796 C CA . VAL A 1 98 ? 0.372 -3.897 7.663 1.00 97.44 98 VAL A CA 1
ATOM 797 C C . VAL A 1 98 ? 0.339 -5.281 8.284 1.00 97.44 98 VAL A C 1
ATOM 799 O O . VAL A 1 98 ? 0.578 -6.265 7.590 1.00 97.44 98 VAL A O 1
ATOM 802 N N . ASN A 1 99 ? 0.006 -5.347 9.566 1.00 96.75 99 ASN A N 1
ATOM 803 C CA . ASN A 1 99 ? -0.302 -6.586 10.255 1.00 96.75 99 ASN A CA 1
ATOM 804 C C . ASN A 1 99 ? -1.685 -6.504 10.890 1.00 96.75 99 ASN A C 1
ATOM 806 O O . ASN A 1 99 ? -2.018 -5.510 11.540 1.00 96.75 99 ASN A O 1
ATOM 810 N N . LEU A 1 100 ? -2.487 -7.539 10.677 1.00 94.94 100 LEU A N 1
ATOM 811 C CA . LEU A 1 100 ? -3.822 -7.658 11.249 1.00 94.94 100 LEU A CA 1
ATOM 812 C C . LEU A 1 100 ? -3.789 -8.753 12.316 1.00 94.94 100 LEU A C 1
ATOM 814 O O . LEU A 1 100 ? -3.337 -9.861 12.046 1.00 94.94 100 LEU A O 1
ATOM 818 N N . LEU A 1 101 ? -4.209 -8.414 13.532 1.00 93.69 101 LEU A N 1
ATOM 819 C CA . LEU A 1 101 ? -4.095 -9.270 14.710 1.00 93.69 101 LEU A CA 1
ATOM 820 C C . LEU A 1 101 ? -5.485 -9.704 15.212 1.00 93.69 101 LEU A C 1
ATOM 822 O O . LEU A 1 101 ? -6.421 -8.909 15.083 1.00 93.69 101 LEU A O 1
ATOM 826 N N . PRO A 1 102 ? -5.611 -10.904 15.821 1.00 87.94 102 PRO A N 1
ATOM 827 C CA . PRO A 1 102 ? -4.525 -11.839 16.165 1.00 87.94 102 PRO A CA 1
ATOM 828 C C . PRO A 1 102 ? -3.896 -12.548 14.948 1.00 87.94 102 PRO A C 1
ATOM 830 O O . PRO A 1 102 ? -4.565 -12.823 13.959 1.00 87.94 102 PRO A O 1
ATOM 833 N N . GLU A 1 103 ? -2.586 -12.824 15.004 1.00 80.38 103 GLU A N 1
ATOM 834 C CA . GLU A 1 103 ? -1.894 -13.548 13.922 1.00 80.38 103 GLU A CA 1
ATOM 835 C C . GLU A 1 103 ? -2.413 -14.987 13.836 1.00 80.38 103 GLU A C 1
ATOM 837 O O . GLU A 1 103 ? -2.484 -15.686 14.847 1.00 80.38 103 GLU A O 1
ATOM 842 N N . GLY A 1 104 ? -2.731 -15.451 12.626 1.00 69.88 104 GLY A N 1
ATOM 843 C CA . GLY A 1 104 ? -3.206 -16.821 12.414 1.00 69.88 104 GLY A CA 1
ATOM 844 C C . GLY A 1 104 ? -4.639 -17.078 12.885 1.00 69.88 104 GLY A C 1
ATOM 845 O O . GLY A 1 104 ? -4.992 -18.240 13.074 1.00 69.88 104 GLY A O 1
ATOM 846 N N . ALA A 1 105 ? -5.437 -16.021 13.065 1.00 76.31 105 ALA A N 1
ATOM 847 C CA . ALA A 1 105 ? -6.878 -16.136 13.264 1.00 76.31 105 ALA A CA 1
ATOM 848 C C . ALA A 1 105 ? -7.511 -16.963 12.126 1.00 76.31 105 ALA A C 1
ATOM 850 O O . ALA A 1 105 ? -7.085 -16.865 10.968 1.00 76.31 105 ALA A O 1
ATOM 851 N N . GLU A 1 106 ? -8.508 -17.788 12.448 1.00 76.12 106 GLU A N 1
ATOM 852 C CA . GLU A 1 106 ? -9.303 -18.484 11.427 1.00 76.12 106 GLU A CA 1
ATOM 853 C C . GLU A 1 106 ? -10.076 -17.464 10.562 1.00 76.12 106 GLU A C 1
ATOM 855 O O . GLU A 1 106 ? -10.255 -16.319 10.973 1.00 76.12 106 GLU A O 1
ATOM 860 N N . GLU A 1 107 ? -10.544 -17.852 9.363 1.00 69.81 107 GLU A N 1
ATOM 861 C CA . GLU A 1 107 ? -11.216 -16.927 8.417 1.00 69.81 107 GLU A CA 1
ATOM 862 C C . GLU A 1 107 ? -12.401 -16.153 9.033 1.00 69.81 107 GLU A C 1
ATOM 864 O O . GLU A 1 107 ? -12.708 -15.053 8.574 1.00 69.81 107 GLU A O 1
ATOM 869 N N . ASP A 1 108 ? -13.024 -16.695 10.083 1.00 72.38 108 ASP A N 1
ATOM 870 C CA . ASP A 1 108 ? -14.187 -16.116 10.762 1.00 72.38 108 ASP A CA 1
ATOM 871 C C . ASP A 1 108 ? -13.843 -15.335 12.048 1.00 72.38 108 ASP A C 1
ATOM 873 O O . ASP A 1 108 ? -14.729 -14.731 12.663 1.00 72.38 108 ASP A O 1
ATOM 877 N N . GLU A 1 109 ? -12.581 -15.333 12.487 1.00 80.50 109 GLU A N 1
ATOM 878 C CA . GLU A 1 109 ? -12.182 -14.607 1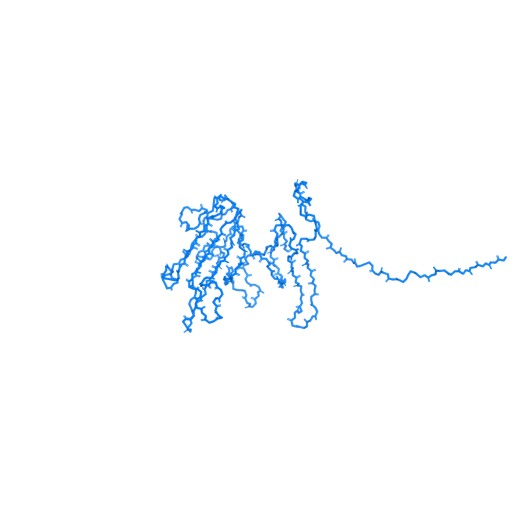3.692 1.00 80.50 109 GLU A CA 1
ATOM 879 C C . GLU A 1 109 ? -11.933 -13.114 13.401 1.00 80.50 109 GLU A C 1
ATOM 881 O O . GLU A 1 109 ? -11.258 -12.750 12.433 1.00 80.50 109 GLU A O 1
ATOM 886 N N . PRO A 1 110 ? -12.463 -12.203 14.239 1.00 78.81 110 PRO A N 1
ATOM 887 C CA . PRO A 1 110 ? -12.337 -10.776 13.998 1.00 78.81 110 PRO A CA 1
ATOM 888 C C . PRO A 1 110 ? -10.894 -10.304 14.200 1.00 78.81 110 PRO A C 1
ATOM 890 O O . PRO A 1 110 ? -10.336 -10.392 15.293 1.00 78.81 110 PRO A O 1
ATOM 893 N N . LEU A 1 111 ? -10.328 -9.708 13.151 1.00 88.38 111 LEU A N 1
ATOM 894 C CA . LEU A 1 111 ? -9.021 -9.052 13.189 1.00 88.38 111 LEU A CA 1
ATOM 895 C C . LEU A 1 111 ? -9.149 -7.640 13.785 1.00 88.38 111 LEU A C 1
ATOM 897 O O . LEU A 1 111 ? -9.170 -6.623 13.080 1.00 88.38 111 LEU A O 1
ATOM 901 N N . ASP A 1 112 ? -9.320 -7.587 15.102 1.00 93.19 112 ASP A N 1
ATOM 902 C CA . ASP A 1 112 ? -9.690 -6.384 15.853 1.00 93.19 112 ASP A CA 1
ATOM 903 C C . ASP A 1 112 ? -8.576 -5.348 16.003 1.00 93.19 112 ASP A C 1
ATOM 905 O O . ASP A 1 112 ? -8.855 -4.196 16.352 1.00 93.19 112 ASP A O 1
ATOM 909 N N . THR A 1 113 ? -7.335 -5.727 15.706 1.00 96.50 113 THR A N 1
ATOM 910 C CA . THR A 1 113 ? -6.173 -4.885 15.952 1.00 96.50 113 THR A CA 1
ATOM 911 C C . THR A 1 113 ? -5.346 -4.718 14.684 1.00 96.50 113 THR A C 1
ATOM 913 O O . THR A 1 113 ? -4.853 -5.673 14.088 1.00 96.50 113 THR A O 1
ATOM 916 N N . LEU A 1 114 ? -5.166 -3.460 14.288 1.00 97.75 114 LEU A N 1
ATOM 917 C CA . LEU A 1 114 ? -4.292 -3.043 13.205 1.00 97.75 114 LEU A CA 1
ATOM 918 C C . LEU A 1 114 ? -2.931 -2.647 13.768 1.00 97.75 114 LEU A C 1
ATOM 920 O O . LEU A 1 114 ? -2.822 -1.700 14.548 1.00 97.75 114 LEU A O 1
ATOM 924 N N . LYS A 1 115 ? -1.883 -3.309 13.294 1.00 98.00 115 LYS A N 1
ATOM 925 C CA . LYS A 1 115 ? -0.492 -2.980 13.583 1.00 98.00 115 LYS A CA 1
ATOM 926 C C . LYS A 1 115 ? 0.207 -2.499 12.319 1.00 98.00 115 LYS A C 1
ATOM 928 O O . LYS A 1 115 ? 0.144 -3.134 11.272 1.00 98.00 115 LYS A O 1
ATOM 933 N N . LEU A 1 116 ? 0.893 -1.368 12.416 1.00 98.12 116 LEU A N 1
ATOM 934 C CA . LEU A 1 116 ? 1.610 -0.734 11.317 1.00 98.12 116 LEU A CA 1
ATOM 935 C C . LEU A 1 116 ? 3.072 -0.567 11.714 1.00 98.12 116 LEU A C 1
ATOM 937 O O . LEU A 1 116 ? 3.381 0.147 12.669 1.00 98.12 116 LEU A O 1
ATOM 941 N N . LYS A 1 117 ? 3.977 -1.210 10.976 1.00 97.69 117 LYS A N 1
ATOM 942 C CA . LYS A 1 117 ? 5.423 -1.106 11.204 1.00 97.69 117 LYS A CA 1
ATOM 943 C C . LYS A 1 117 ? 6.087 -0.301 10.098 1.00 97.69 117 LYS A C 1
ATOM 945 O O . LYS A 1 117 ? 5.960 -0.646 8.923 1.00 97.69 117 LYS A O 1
ATOM 950 N N . ILE A 1 118 ? 6.814 0.746 10.476 1.00 96.75 118 ILE A N 1
ATOM 951 C CA . ILE A 1 118 ? 7.438 1.680 9.538 1.00 96.75 118 ILE A CA 1
ATOM 952 C C . ILE A 1 118 ? 8.889 1.295 9.251 1.00 96.75 118 ILE A C 1
ATOM 954 O O . ILE A 1 118 ? 9.674 1.009 10.155 1.00 96.75 118 ILE A O 1
ATOM 958 N N . PHE A 1 119 ? 9.262 1.357 7.977 1.00 94.44 119 PHE A N 1
ATOM 959 C CA . PHE A 1 119 ? 10.620 1.197 7.474 1.00 94.44 119 PHE A CA 1
ATOM 960 C C . PHE A 1 119 ? 10.974 2.367 6.556 1.00 94.44 119 PHE A C 1
ATOM 962 O O . PHE A 1 119 ? 10.145 2.834 5.780 1.00 94.44 119 PHE A O 1
ATOM 969 N N . GLY A 1 120 ? 12.218 2.830 6.602 1.00 89.62 120 GLY A N 1
ATOM 970 C CA . GLY A 1 120 ? 12.651 4.007 5.849 1.00 89.62 120 GLY A CA 1
ATOM 971 C C . GLY A 1 120 ? 12.097 5.331 6.396 1.00 89.62 120 GLY A C 1
ATOM 972 O O . GLY A 1 120 ? 11.283 5.373 7.320 1.00 89.62 120 GLY A O 1
ATOM 973 N N . GLY A 1 121 ? 12.589 6.438 5.840 1.00 87.75 121 GLY A N 1
ATOM 974 C CA . GLY A 1 121 ? 12.263 7.787 6.303 1.00 87.75 121 GLY A CA 1
ATOM 975 C C . GLY A 1 121 ? 12.696 8.073 7.749 1.00 87.75 121 GLY A C 1
ATOM 976 O O . GLY A 1 121 ? 13.524 7.376 8.336 1.00 87.75 121 GLY A O 1
ATOM 977 N N . THR A 1 122 ? 12.129 9.128 8.340 1.00 87.75 122 THR A N 1
ATOM 978 C CA . THR A 1 122 ? 12.478 9.582 9.702 1.00 87.75 122 THR A CA 1
ATOM 979 C C . THR A 1 122 ? 11.930 8.709 10.825 1.00 87.75 122 THR A C 1
ATOM 981 O O . THR A 1 122 ? 12.383 8.833 11.956 1.00 87.75 122 THR A O 1
ATOM 984 N N . ASN A 1 123 ? 10.952 7.863 10.514 1.00 89.06 123 ASN A N 1
ATOM 985 C CA . ASN A 1 123 ? 10.185 7.058 11.465 1.00 89.06 123 ASN A CA 1
ATOM 986 C C . ASN A 1 123 ? 10.565 5.574 11.379 1.00 89.06 123 ASN A C 1
ATOM 988 O O . ASN A 1 123 ? 9.798 4.696 11.760 1.00 89.06 123 ASN A O 1
ATOM 992 N N . ASN A 1 124 ? 11.731 5.270 10.806 1.00 93.94 124 ASN A N 1
ATOM 993 C CA . ASN A 1 124 ? 12.175 3.900 10.611 1.00 93.94 124 ASN A CA 1
ATOM 994 C C . ASN A 1 124 ? 12.259 3.144 11.947 1.00 93.94 124 ASN A C 1
ATOM 996 O O . ASN A 1 124 ? 13.044 3.512 12.821 1.00 93.94 124 ASN A O 1
ATOM 1000 N N . GLY A 1 125 ? 11.518 2.043 12.050 1.00 94.31 125 GLY A N 1
ATOM 1001 C CA . GLY A 1 125 ? 11.421 1.214 13.247 1.00 94.31 125 GLY A CA 1
ATOM 1002 C C . GLY A 1 125 ? 10.210 1.519 14.129 1.00 94.31 125 GLY A C 1
ATOM 1003 O O . GLY A 1 125 ? 9.915 0.703 15.002 1.00 94.31 125 GLY A O 1
ATOM 1004 N N . ASP A 1 126 ? 9.493 2.622 13.889 1.00 97.00 126 ASP A N 1
ATOM 1005 C CA . ASP A 1 126 ? 8.282 2.953 14.639 1.00 97.00 126 ASP A CA 1
ATOM 1006 C C . ASP A 1 126 ? 7.187 1.905 14.391 1.00 97.00 126 ASP A C 1
ATOM 1008 O O . ASP A 1 126 ? 7.015 1.387 13.280 1.00 97.00 126 ASP A O 1
ATOM 1012 N N . VAL A 1 127 ? 6.433 1.605 15.447 1.00 97.81 127 VAL A N 1
ATOM 1013 C CA . VAL A 1 127 ? 5.299 0.681 15.427 1.00 97.81 127 VAL A CA 1
ATOM 1014 C C . VAL A 1 127 ? 4.086 1.403 15.994 1.00 97.81 127 VAL A C 1
ATOM 1016 O O . VAL A 1 127 ? 4.151 1.960 17.089 1.00 97.81 127 VAL A O 1
ATOM 1019 N N . TYR A 1 128 ? 2.986 1.374 15.250 1.00 97.94 128 TYR A N 1
ATOM 1020 C CA . TYR A 1 128 ? 1.702 1.941 15.646 1.00 97.94 128 TYR A CA 1
ATOM 1021 C C . TYR A 1 128 ? 0.672 0.823 15.738 1.00 97.94 128 TYR A C 1
ATOM 1023 O O . TYR A 1 128 ? 0.588 -0.007 14.836 1.00 97.94 128 TYR A O 1
ATOM 1031 N N . GLU A 1 129 ? -0.109 0.804 16.811 1.00 97.88 129 GLU A N 1
ATOM 1032 C CA . GLU A 1 129 ? -1.137 -0.210 17.048 1.00 97.88 129 GLU A CA 1
ATOM 1033 C C . GLU A 1 129 ? -2.466 0.477 17.358 1.00 97.88 129 GLU A C 1
ATOM 1035 O O . GLU A 1 129 ? -2.519 1.412 18.162 1.00 97.88 129 GLU A O 1
ATOM 1040 N N . TYR A 1 130 ? -3.529 0.024 16.693 1.00 97.69 130 TYR A N 1
ATOM 1041 C CA . TYR A 1 130 ? -4.876 0.558 16.836 1.00 97.69 130 TYR A CA 1
ATOM 1042 C C . TYR A 1 130 ? -5.885 -0.575 16.968 1.00 97.69 130 TYR A C 1
ATOM 1044 O O . TYR A 1 130 ? -5.925 -1.460 16.118 1.00 97.69 130 TYR A O 1
ATOM 1052 N N . SER A 1 131 ? -6.725 -0.522 17.998 1.00 96.44 131 SER A N 1
ATOM 1053 C CA . SER A 1 131 ? -7.811 -1.487 18.184 1.00 96.44 131 SER A CA 1
ATOM 1054 C C . SER A 1 131 ? -9.139 -0.960 17.645 1.00 96.44 131 SER A C 1
ATOM 1056 O O . SER A 1 131 ? -9.356 0.252 17.539 1.00 96.44 131 SER A O 1
ATOM 1058 N N . ILE A 1 132 ? -10.062 -1.874 17.358 1.00 94.69 132 ILE A N 1
ATOM 1059 C CA . ILE A 1 132 ? -11.425 -1.580 16.905 1.00 94.69 132 ILE A CA 1
ATOM 1060 C C . ILE A 1 132 ? -12.168 -0.617 17.845 1.00 94.69 132 ILE A C 1
ATOM 1062 O O . ILE A 1 132 ? -12.867 0.290 17.392 1.00 94.69 132 ILE A O 1
ATOM 1066 N N . GLU A 1 133 ? -11.958 -0.746 19.156 1.00 93.75 133 GLU A N 1
ATOM 1067 C CA . GLU A 1 133 ? -12.584 0.097 20.181 1.00 93.75 133 GLU A CA 1
ATOM 1068 C C . GLU A 1 133 ? -12.170 1.566 20.041 1.00 93.75 133 GLU A C 1
ATOM 1070 O O . GLU A 1 133 ? -12.988 2.479 20.178 1.00 93.75 133 GLU A O 1
ATOM 1075 N N . GLN A 1 134 ? -10.905 1.811 19.684 1.00 95.31 134 GLN A N 1
ATOM 1076 C CA . GLN A 1 134 ? -10.392 3.160 19.450 1.00 95.31 134 GLN A CA 1
ATOM 1077 C C . GLN A 1 134 ? -11.000 3.804 18.204 1.00 95.31 134 GLN A C 1
ATOM 1079 O O . GLN A 1 134 ? -10.915 5.023 18.053 1.00 95.31 134 GLN A O 1
ATOM 1084 N N . MET A 1 135 ? -11.597 3.019 17.304 1.00 95.44 135 MET A N 1
ATOM 1085 C CA . MET A 1 135 ? -12.152 3.512 16.045 1.00 95.44 135 MET A CA 1
ATOM 1086 C C . MET A 1 135 ? -13.558 4.104 16.190 1.00 95.44 135 MET A C 1
ATOM 1088 O O . MET A 1 135 ? -14.091 4.617 15.207 1.00 95.44 135 MET A O 1
ATOM 1092 N N . GLN A 1 136 ? -14.129 4.101 17.403 1.00 92.62 136 GLN A N 1
ATOM 1093 C CA . GLN A 1 136 ? -15.385 4.789 17.741 1.00 92.62 136 GLN A CA 1
ATOM 1094 C C . GLN A 1 136 ? -16.527 4.433 16.775 1.00 92.62 136 GLN A C 1
ATOM 1096 O O . GLN A 1 136 ? -17.153 5.308 16.186 1.00 92.62 136 GLN A O 1
ATOM 1101 N N . GLY A 1 137 ? -16.744 3.137 16.532 1.00 89.12 137 GLY A N 1
ATOM 1102 C CA . GLY A 1 137 ? -17.784 2.681 15.601 1.00 89.12 137 GLY A CA 1
ATOM 1103 C C . GLY A 1 137 ? -17.554 3.107 14.143 1.00 89.12 137 GLY A C 1
ATOM 1104 O O . GLY A 1 137 ? -18.505 3.203 13.375 1.00 89.12 137 GLY A O 1
ATOM 1105 N N . GLY A 1 138 ? -16.303 3.385 13.757 1.00 90.69 138 GLY A N 1
ATOM 1106 C CA . GLY A 1 138 ? -15.921 3.766 12.391 1.00 90.69 138 GLY A CA 1
ATOM 1107 C C . GLY A 1 138 ? -15.924 5.277 12.143 1.00 90.69 138 GLY A C 1
ATOM 1108 O O . GLY A 1 138 ? -15.582 5.726 11.045 1.00 90.69 138 GLY A O 1
ATOM 1109 N N . GLU A 1 139 ? -16.266 6.084 13.152 1.00 92.38 139 GLU A N 1
ATOM 1110 C CA . GLU A 1 139 ? -16.253 7.545 13.042 1.00 92.38 139 GLU A CA 1
ATOM 1111 C C . GLU A 1 139 ? -14.826 8.114 13.027 1.00 92.38 139 GLU A C 1
ATOM 1113 O O . GLU A 1 139 ? -14.548 9.098 12.327 1.00 92.38 139 GLU A O 1
ATOM 1118 N N . ARG A 1 140 ? -13.886 7.476 13.740 1.00 94.75 140 ARG A N 1
ATOM 1119 C CA . ARG A 1 140 ? -12.479 7.897 13.767 1.00 94.75 140 ARG A CA 1
ATOM 1120 C C . ARG A 1 140 ? -11.734 7.419 12.520 1.00 94.75 140 ARG A C 1
ATOM 1122 O O . ARG A 1 140 ? -11.962 6.334 11.998 1.00 94.75 140 ARG A O 1
ATOM 1129 N N . SER A 1 141 ? -10.787 8.237 12.060 1.00 95.44 141 SER A N 1
ATOM 1130 C CA . SER A 1 141 ? -9.792 7.852 11.048 1.00 95.44 141 SER A CA 1
ATOM 1131 C C . SER A 1 141 ? -8.396 7.912 11.646 1.00 95.44 141 SER A C 1
ATOM 1133 O O . SER A 1 141 ? -8.115 8.829 12.412 1.00 95.44 141 SER A O 1
ATOM 1135 N N . ILE A 1 142 ? -7.525 6.995 11.241 1.00 97.25 142 ILE A N 1
ATOM 1136 C CA . ILE A 1 142 ? -6.083 7.085 11.479 1.00 97.25 142 ILE A CA 1
ATOM 1137 C C . ILE A 1 142 ? -5.492 7.878 10.315 1.00 97.25 142 ILE A C 1
ATOM 1139 O O . ILE A 1 142 ? -5.529 7.425 9.170 1.00 97.25 142 ILE A O 1
ATOM 1143 N N . LEU A 1 143 ? -4.999 9.080 10.582 1.00 96.50 143 LEU A N 1
ATOM 1144 C CA . LEU A 1 143 ? -4.473 9.993 9.575 1.00 96.50 143 LEU A CA 1
ATOM 1145 C C . LEU A 1 143 ? -2.967 9.799 9.389 1.00 96.50 143 LEU A C 1
ATOM 1147 O O . LEU A 1 143 ? -2.199 9.829 10.349 1.00 96.50 143 LEU A O 1
ATOM 1151 N N . MET A 1 144 ? -2.541 9.686 8.132 1.00 95.81 144 MET A N 1
ATOM 1152 C CA . MET A 1 144 ? -1.134 9.617 7.740 1.00 95.81 144 MET A CA 1
ATOM 1153 C C . MET A 1 144 ? -0.773 10.817 6.871 1.00 95.81 144 MET A C 1
ATOM 1155 O O . MET A 1 144 ? -1.484 11.151 5.920 1.00 95.81 144 MET A O 1
ATOM 1159 N N . GLY A 1 145 ? 0.350 11.471 7.155 1.00 95.31 145 GLY A N 1
ATOM 1160 C CA . GLY A 1 145 ? 0.796 12.618 6.366 1.00 95.31 145 GLY A CA 1
ATOM 1161 C C . GLY A 1 145 ? 1.935 13.393 7.011 1.00 95.31 145 GLY A C 1
ATOM 1162 O O . GLY A 1 145 ? 2.551 12.936 7.969 1.00 95.31 145 GLY A O 1
ATOM 1163 N N . ARG A 1 146 ? 2.246 14.579 6.476 1.00 94.50 146 ARG A N 1
ATOM 1164 C CA . ARG A 1 146 ? 3.389 15.382 6.959 1.00 94.50 146 ARG A CA 1
ATOM 1165 C C . ARG A 1 146 ? 3.069 16.343 8.103 1.00 94.50 146 ARG A C 1
ATOM 1167 O O . ARG A 1 146 ? 3.984 16.944 8.669 1.00 94.50 146 ARG A O 1
ATOM 1174 N N . THR A 1 147 ? 1.791 16.584 8.397 1.00 93.62 147 THR A N 1
ATOM 1175 C CA . THR A 1 147 ? 1.400 17.548 9.438 1.00 93.62 147 THR A CA 1
ATOM 1176 C C . THR A 1 147 ? 1.431 16.934 10.837 1.00 93.62 147 THR A C 1
ATOM 1178 O O . THR A 1 147 ? 1.182 15.741 10.968 1.00 93.62 147 THR A O 1
ATOM 1181 N N . PRO A 1 148 ? 1.688 17.734 11.890 1.00 94.12 148 PRO A N 1
ATOM 1182 C CA . PRO A 1 148 ? 1.623 17.264 13.278 1.00 94.12 148 PRO A CA 1
ATOM 1183 C C . PRO A 1 148 ? 0.255 16.715 13.704 1.00 94.12 148 PRO A C 1
ATOM 1185 O O . PRO A 1 148 ? 0.203 15.926 14.633 1.00 94.12 148 PRO A O 1
ATOM 1188 N N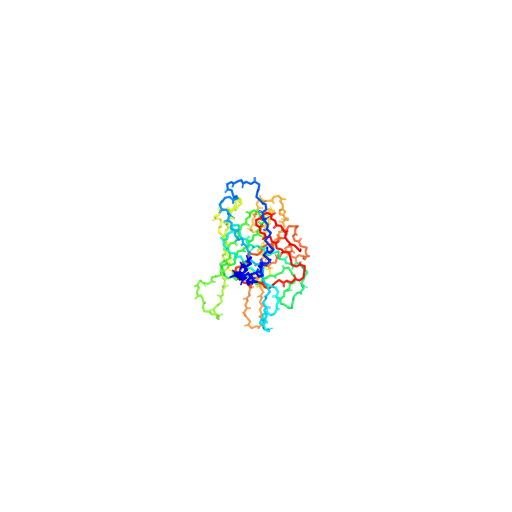 . ASP A 1 149 ? -0.822 17.107 13.019 1.00 93.75 149 ASP A N 1
ATOM 1189 C CA . ASP A 1 149 ? -2.189 16.649 13.309 1.00 93.75 149 ASP A CA 1
ATOM 1190 C C . ASP A 1 149 ? -2.472 15.217 12.812 1.00 93.75 149 ASP A C 1
ATOM 1192 O O . ASP A 1 149 ? -3.582 14.717 12.970 1.00 93.75 149 ASP A O 1
ATOM 1196 N N . CYS A 1 150 ? -1.509 14.571 12.145 1.00 95.88 150 CYS A N 1
ATOM 1197 C CA . CYS A 1 150 ? -1.638 13.182 11.718 1.00 95.88 150 CYS A CA 1
ATOM 1198 C C . CYS A 1 150 ? -1.254 12.234 12.856 1.00 95.88 150 CYS A C 1
ATOM 1200 O O . CYS A 1 150 ? -0.224 12.440 13.496 1.00 95.88 150 CYS A O 1
ATOM 1202 N N . ASP A 1 151 ? -2.028 11.161 13.046 1.00 96.81 151 ASP A N 1
ATOM 1203 C CA . ASP A 1 151 ? -1.693 10.085 13.985 1.00 96.81 151 ASP A CA 1
ATOM 1204 C C . ASP A 1 151 ? -0.329 9.459 13.649 1.00 96.81 151 ASP A C 1
ATOM 1206 O O . ASP A 1 151 ? 0.457 9.147 14.541 1.00 96.81 151 ASP A O 1
ATOM 1210 N N . ILE A 1 152 ? -0.029 9.335 12.351 1.00 95.69 152 ILE A N 1
ATOM 1211 C CA . ILE A 1 152 ? 1.261 8.876 11.835 1.00 95.69 152 ILE A CA 1
ATOM 1212 C C . ILE A 1 152 ? 1.870 9.995 10.995 1.00 95.69 152 ILE A C 1
ATOM 1214 O O . ILE A 1 152 ? 1.479 10.253 9.848 1.00 95.69 152 ILE A O 1
ATOM 1218 N N . LYS A 1 153 ? 2.850 10.678 11.582 1.00 95.62 153 LYS A N 1
ATOM 1219 C CA . LYS A 1 153 ? 3.554 11.785 10.942 1.00 95.62 153 LYS A CA 1
ATOM 1220 C C . LYS A 1 153 ? 4.799 11.289 10.210 1.00 95.62 153 LYS A C 1
ATOM 1222 O O . LYS A 1 153 ? 5.723 10.795 10.843 1.00 95.62 153 LYS A O 1
ATOM 1227 N N . ILE A 1 154 ? 4.868 11.538 8.905 1.00 92.94 154 ILE A N 1
ATOM 1228 C CA . ILE A 1 154 ? 6.031 11.239 8.058 1.00 92.94 154 ILE A CA 1
ATOM 1229 C C . ILE A 1 154 ? 6.665 12.561 7.614 1.00 92.94 154 ILE A C 1
ATOM 1231 O O . ILE A 1 154 ? 6.025 13.372 6.940 1.00 92.94 154 ILE A O 1
ATOM 1235 N N . ASN A 1 155 ? 7.924 12.809 7.990 1.00 89.88 155 ASN A N 1
ATOM 1236 C CA . ASN A 1 155 ? 8.606 14.074 7.684 1.00 89.88 155 ASN A CA 1
ATOM 1237 C C . ASN A 1 155 ? 9.151 14.108 6.245 1.00 89.88 155 ASN A C 1
ATOM 1239 O O . ASN A 1 155 ? 10.357 14.184 6.027 1.00 89.88 155 ASN A O 1
ATOM 1243 N N . ASP A 1 156 ? 8.251 14.115 5.266 1.00 89.94 156 ASP A N 1
ATOM 1244 C CA . ASP A 1 156 ? 8.579 14.216 3.846 1.00 89.94 156 ASP A CA 1
ATOM 1245 C C . ASP A 1 156 ? 7.874 15.437 3.225 1.00 89.94 156 ASP A C 1
ATOM 1247 O O . ASP A 1 156 ? 6.656 15.632 3.322 1.00 89.94 156 ASP A O 1
ATOM 1251 N N . LYS A 1 157 ? 8.669 16.307 2.591 1.00 89.75 157 LYS A N 1
ATOM 1252 C CA . LYS A 1 157 ? 8.191 17.552 1.970 1.00 89.75 157 LYS A CA 1
ATOM 1253 C C . LYS A 1 157 ? 7.327 17.299 0.737 1.00 89.75 157 LYS A C 1
ATOM 1255 O O . LYS A 1 157 ? 6.559 18.186 0.367 1.00 89.75 157 LYS A O 1
ATOM 1260 N N . LEU A 1 158 ? 7.438 16.133 0.114 1.00 90.06 158 LEU A N 1
ATOM 1261 C CA . LEU A 1 158 ? 6.661 15.748 -1.056 1.00 90.06 158 LEU A CA 1
ATOM 1262 C C . LEU A 1 158 ? 5.290 15.174 -0.676 1.00 90.06 158 LEU A C 1
ATOM 1264 O O . LEU A 1 158 ? 4.403 15.118 -1.525 1.00 90.06 158 LEU A O 1
ATOM 1268 N N . LEU A 1 159 ? 5.057 14.805 0.584 1.00 92.81 159 LEU A N 1
ATOM 1269 C CA . LEU A 1 159 ? 3.748 14.318 1.015 1.00 92.81 159 LEU A CA 1
ATOM 1270 C C . LEU A 1 159 ? 2.713 15.441 1.136 1.00 92.81 159 LEU A C 1
ATOM 1272 O O . LEU A 1 159 ? 3.020 16.600 1.439 1.00 92.81 159 LEU A O 1
ATOM 1276 N N . SER A 1 160 ? 1.445 15.091 0.930 1.00 93.38 160 SER A N 1
ATOM 1277 C CA . SER A 1 160 ? 0.323 15.956 1.287 1.00 93.38 160 SER A CA 1
ATOM 1278 C C . SER A 1 160 ? 0.242 16.149 2.807 1.00 93.38 160 SER A C 1
ATOM 1280 O O . SER A 1 160 ? 0.793 15.370 3.583 1.00 93.38 160 SER A O 1
ATOM 1282 N N . LYS A 1 161 ? -0.464 17.205 3.251 1.00 94.06 161 LYS A N 1
ATOM 1283 C CA . LYS A 1 161 ? -0.717 17.441 4.689 1.00 94.06 161 LYS A CA 1
ATOM 1284 C C . LYS A 1 161 ? -1.305 16.187 5.343 1.00 94.06 161 LYS A C 1
ATOM 1286 O O . LYS A 1 161 ? -0.712 15.670 6.275 1.00 94.06 161 LYS A O 1
ATOM 1291 N N . VAL A 1 162 ? -2.385 15.687 4.747 1.00 94.56 162 VAL A N 1
ATOM 1292 C CA . VAL A 1 162 ? -2.921 14.338 4.938 1.00 94.56 162 VAL A CA 1
ATOM 1293 C C . VAL A 1 162 ? -2.751 13.628 3.602 1.00 94.56 162 VAL A C 1
ATOM 1295 O O . VAL A 1 162 ? -3.289 14.089 2.594 1.00 94.56 162 VAL A O 1
ATOM 1298 N N . GLN A 1 163 ? -1.935 12.584 3.588 1.00 94.69 163 GLN A N 1
ATOM 1299 C CA . GLN A 1 163 ? -1.619 11.785 2.410 1.00 94.69 163 GLN A CA 1
ATOM 1300 C C . GLN A 1 163 ? -2.618 10.650 2.235 1.00 94.69 163 GLN A C 1
ATOM 1302 O O . GLN A 1 163 ? -3.060 10.400 1.123 1.00 94.69 163 GLN A O 1
ATOM 1307 N N . SER A 1 164 ? -2.965 9.977 3.319 1.00 95.19 164 SER A N 1
ATOM 1308 C CA . SER A 1 164 ? -3.887 8.851 3.322 1.00 95.19 164 SER A CA 1
ATOM 1309 C C . SER A 1 164 ? -4.524 8.733 4.697 1.00 95.19 164 SER A C 1
ATOM 1311 O O . SER A 1 164 ? -4.109 9.391 5.659 1.00 95.19 164 SER A O 1
ATOM 1313 N N . HIS A 1 165 ? -5.565 7.920 4.792 1.00 95.69 165 HIS A N 1
ATOM 1314 C CA . HIS A 1 165 ? -6.184 7.612 6.068 1.00 95.69 165 HIS A CA 1
ATOM 1315 C C . HIS A 1 165 ? -6.712 6.184 6.096 1.00 95.69 165 HIS A C 1
ATOM 1317 O O . HIS A 1 165 ? -7.060 5.627 5.058 1.00 95.69 165 HIS A O 1
ATOM 1323 N N . ILE A 1 166 ? -6.765 5.602 7.289 1.00 96.69 166 ILE A N 1
ATOM 1324 C CA . ILE A 1 166 ? -7.346 4.280 7.518 1.00 96.69 166 ILE A CA 1
ATOM 1325 C C . ILE A 1 166 ? -8.608 4.435 8.360 1.00 96.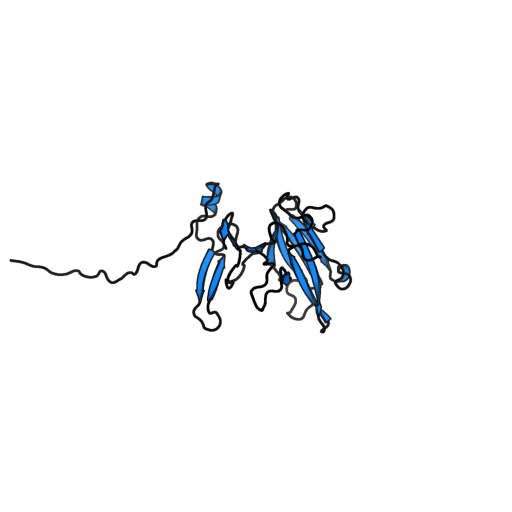69 166 ILE A C 1
ATOM 1327 O O . ILE A 1 166 ? -8.642 5.224 9.308 1.00 96.69 166 ILE A O 1
ATOM 1331 N N . LYS A 1 167 ? -9.648 3.687 8.000 1.00 95.56 167 LYS A N 1
ATOM 1332 C CA . LYS A 1 167 ? -10.903 3.579 8.746 1.00 95.56 167 LYS A CA 1
ATOM 1333 C C . LYS A 1 167 ? -11.316 2.127 8.881 1.00 95.56 167 LYS A C 1
ATOM 1335 O O . LYS A 1 167 ? -10.835 1.266 8.150 1.00 95.56 167 LYS A O 1
ATOM 1340 N N . VAL A 1 168 ? -12.254 1.901 9.787 1.00 96.00 168 VAL A N 1
ATOM 1341 C CA . VAL A 1 168 ? -13.008 0.658 9.845 1.00 96.00 168 VAL A CA 1
ATOM 1342 C C . VAL A 1 168 ? -14.337 0.860 9.125 1.00 96.00 168 VAL A C 1
ATOM 1344 O O . VAL A 1 168 ? -15.064 1.805 9.432 1.00 96.00 168 VAL A O 1
ATOM 1347 N N . GLU A 1 169 ? -14.652 -0.024 8.182 1.00 93.50 169 GLU A N 1
ATOM 1348 C CA . GLU A 1 169 ? -15.984 -0.137 7.585 1.00 93.50 169 GLU A CA 1
ATOM 1349 C C . GLU A 1 169 ? -16.724 -1.317 8.217 1.00 93.50 169 GLU A C 1
ATOM 1351 O O . GLU A 1 169 ? -16.208 -2.433 8.219 1.00 93.50 169 GLU A O 1
ATOM 1356 N N . PHE A 1 170 ? -17.919 -1.063 8.753 1.00 92.38 170 PHE A N 1
ATOM 1357 C CA . PHE A 1 170 ? -18.797 -2.083 9.330 1.00 92.38 170 PHE A CA 1
ATOM 1358 C C . PHE A 1 170 ? -19.831 -2.541 8.302 1.00 92.38 170 PHE A C 1
ATOM 1360 O O . PHE A 1 170 ? -20.378 -1.726 7.552 1.00 92.38 170 PHE A O 1
ATOM 1367 N N . TYR A 1 171 ? -20.130 -3.835 8.303 1.00 90.25 171 TYR A N 1
ATOM 1368 C CA . TYR A 1 171 ? -21.112 -4.463 7.428 1.00 90.25 171 TYR A CA 1
ATOM 1369 C C . TYR A 1 171 ? -22.387 -4.831 8.192 1.00 90.25 171 TYR A C 1
ATOM 1371 O O . TYR A 1 171 ? -22.442 -4.829 9.422 1.00 90.25 171 TYR A O 1
ATOM 1379 N N . SER A 1 172 ? -23.451 -5.143 7.448 1.00 89.88 172 SER A N 1
ATOM 1380 C CA . SER A 1 172 ? -24.765 -5.474 8.017 1.00 89.88 172 SER A CA 1
ATOM 1381 C C . SER A 1 172 ? -24.782 -6.760 8.845 1.00 89.88 172 SER A C 1
ATOM 1383 O O . SER A 1 172 ? -25.672 -6.935 9.670 1.00 89.88 172 SER A O 1
ATOM 1385 N N . ASP A 1 173 ? -23.829 -7.660 8.613 1.00 90.75 173 ASP A N 1
ATOM 1386 C CA . ASP A 1 173 ? -23.642 -8.915 9.349 1.00 90.75 173 ASP A CA 1
ATOM 1387 C C . ASP A 1 173 ? -22.803 -8.741 10.625 1.00 90.75 173 ASP A C 1
ATOM 1389 O O . ASP A 1 173 ? -22.426 -9.727 11.252 1.00 90.75 173 ASP A O 1
ATOM 1393 N N . ASN A 1 174 ? -22.535 -7.493 11.025 1.00 85.50 174 ASN A N 1
ATOM 1394 C CA . ASN A 1 174 ? -21.707 -7.139 12.175 1.00 85.50 174 ASN A CA 1
ATOM 1395 C C . ASN A 1 174 ? -20.215 -7.489 12.003 1.00 85.50 174 ASN A C 1
ATOM 1397 O O . ASN A 1 174 ? -19.450 -7.369 12.961 1.00 85.50 174 ASN A O 1
ATOM 1401 N N . SER A 1 175 ? -19.788 -7.876 10.794 1.00 90.75 175 SER A N 1
ATOM 1402 C CA . SER A 1 175 ? -18.373 -7.946 10.430 1.00 90.75 175 SER A CA 1
ATOM 1403 C C . SER A 1 175 ? -17.818 -6.547 10.145 1.00 90.75 175 SER A C 1
ATOM 1405 O O . SER A 1 175 ? -18.560 -5.575 9.952 1.00 90.75 175 SER A O 1
ATOM 1407 N N . PHE A 1 176 ? -16.494 -6.422 10.125 1.00 93.25 176 PHE A N 1
ATOM 1408 C CA . PHE A 1 176 ? -15.829 -5.167 9.802 1.00 93.25 176 PHE A CA 1
ATOM 1409 C C . PHE A 1 176 ? -14.524 -5.404 9.055 1.00 93.25 176 PHE A C 1
ATOM 1411 O O . PHE A 1 176 ? -13.939 -6.483 9.118 1.00 93.25 176 PHE A O 1
ATOM 1418 N N . LYS A 1 177 ? -14.056 -4.369 8.354 1.00 93.88 177 LYS A N 1
ATOM 1419 C CA . LYS A 1 177 ? -12.793 -4.393 7.615 1.00 93.88 177 LYS A CA 1
ATOM 1420 C C . LYS A 1 177 ? -12.002 -3.115 7.827 1.00 93.88 177 LYS A C 1
ATOM 1422 O O . LYS A 1 177 ? -12.564 -2.020 7.860 1.00 93.88 177 LYS A O 1
ATOM 1427 N N . TRP A 1 178 ? -10.685 -3.257 7.916 1.00 96.25 178 TRP A N 1
ATOM 1428 C CA . TRP A 1 178 ? -9.757 -2.134 7.872 1.00 96.25 178 TRP A CA 1
ATOM 1429 C C . TRP A 1 178 ? -9.562 -1.698 6.422 1.00 96.25 178 TRP A C 1
ATOM 1431 O O . TRP A 1 178 ? -9.188 -2.497 5.565 1.00 96.25 178 TRP A O 1
ATOM 1441 N N . VAL A 1 179 ? -9.815 -0.426 6.131 1.00 95.38 179 VAL A N 1
ATOM 1442 C CA . VAL A 1 179 ? -9.777 0.112 4.770 1.00 95.38 179 VAL A CA 1
ATOM 1443 C C . VAL A 1 179 ? -8.841 1.309 4.725 1.00 95.38 179 VAL A C 1
ATOM 1445 O O . VAL A 1 179 ? -8.996 2.270 5.480 1.00 95.38 179 VAL A O 1
ATOM 1448 N N . LEU A 1 180 ? -7.863 1.242 3.827 1.00 95.69 180 LEU A N 1
ATOM 1449 C CA . LEU A 1 180 ? -6.949 2.325 3.501 1.00 95.69 180 LEU A CA 1
ATOM 1450 C C . LEU A 1 180 ? -7.531 3.166 2.369 1.00 95.69 180 LEU A C 1
ATOM 1452 O O . LEU A 1 180 ? -7.976 2.634 1.356 1.00 95.69 180 LEU A O 1
ATOM 1456 N N . PHE A 1 181 ? -7.449 4.481 2.513 1.00 93.88 181 PHE A N 1
ATOM 1457 C CA . PHE A 1 181 ? -7.885 5.462 1.530 1.00 93.88 181 PHE A CA 1
ATOM 1458 C C . PHE A 1 181 ? -6.720 6.376 1.151 1.00 93.88 181 PHE A C 1
ATOM 1460 O O . PHE A 1 181 ? -6.033 6.912 2.024 1.00 93.88 181 PHE A O 1
ATOM 1467 N N . ASP A 1 182 ? -6.527 6.606 -0.144 1.00 93.69 182 ASP A N 1
ATOM 1468 C CA . ASP A 1 182 ? -5.661 7.665 -0.646 1.00 93.69 182 ASP A CA 1
ATOM 1469 C C . ASP A 1 182 ? -6.332 9.030 -0.473 1.00 93.69 182 ASP A C 1
ATOM 1471 O O . ASP A 1 182 ? -7.514 9.226 -0.765 1.00 93.69 182 ASP A O 1
ATOM 1475 N N . GLY A 1 183 ? -5.542 10.001 -0.031 1.00 89.75 183 GLY A N 1
ATOM 1476 C CA . GLY A 1 183 ? -5.980 11.370 0.136 1.00 89.75 183 GLY A CA 1
ATOM 1477 C C . GLY 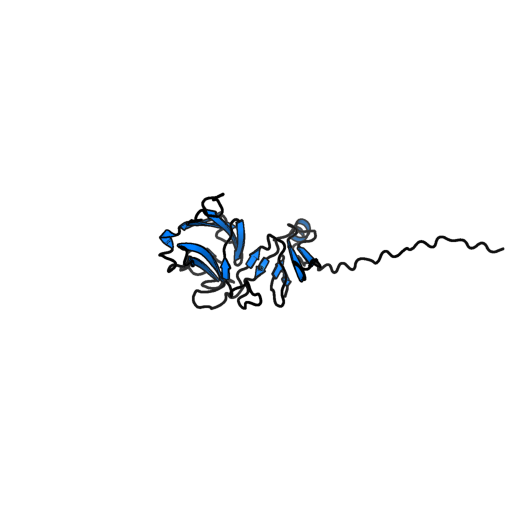A 1 183 ? -6.701 11.642 1.454 1.00 89.75 183 GLY A C 1
ATOM 1478 O O . GLY A 1 183 ? -6.789 10.818 2.369 1.00 89.75 183 GLY A O 1
ATOM 1479 N N . ALA A 1 184 ? -7.192 12.873 1.573 1.00 81.06 184 ALA A N 1
ATOM 1480 C CA . ALA A 1 184 ? -7.893 13.328 2.767 1.00 81.06 184 ALA A CA 1
ATOM 1481 C C . ALA A 1 184 ? -9.355 12.847 2.774 1.00 81.06 184 ALA A C 1
ATOM 1483 O O . ALA A 1 184 ? -9.975 12.732 1.719 1.00 81.06 184 ALA A O 1
ATOM 1484 N N . VAL A 1 185 ? -9.944 12.727 3.972 1.00 69.56 185 VAL A N 1
ATOM 1485 C CA . VAL A 1 185 ? -11.333 12.283 4.268 1.00 69.56 185 VAL A CA 1
ATOM 1486 C C . VAL A 1 185 ? -12.436 12.998 3.447 1.00 69.56 185 VAL A C 1
ATOM 1488 O O . VAL A 1 185 ? -13.576 12.556 3.410 1.00 69.56 185 VAL A O 1
ATOM 1491 N N . LYS A 1 186 ? -12.120 14.093 2.740 1.00 69.38 186 LYS A N 1
ATOM 1492 C CA . LYS A 1 186 ? -13.039 14.867 1.880 1.00 69.38 186 LYS A CA 1
ATOM 1493 C C . LYS A 1 186 ? -12.862 14.611 0.373 1.00 69.38 186 LYS A C 1
ATOM 1495 O O . LYS A 1 186 ? -13.134 15.506 -0.423 1.00 69.38 186 LYS A O 1
ATOM 1500 N N . GLY A 1 187 ? -12.345 13.445 -0.016 1.00 69.31 187 GLY A N 1
ATOM 1501 C CA . GLY A 1 187 ? -12.224 13.034 -1.423 1.00 69.31 187 GLY A CA 1
ATOM 1502 C C . GLY A 1 187 ? -11.175 13.805 -2.230 1.00 69.31 187 GLY A C 1
ATOM 1503 O O . GLY A 1 187 ? -11.218 13.811 -3.456 1.00 69.31 187 GLY A O 1
ATOM 1504 N N . LYS A 1 188 ? -10.237 14.489 -1.560 1.00 82.31 188 LYS A N 1
ATOM 1505 C CA . LYS A 1 188 ? -9.105 15.125 -2.244 1.00 82.31 188 LYS A CA 1
ATOM 1506 C C . LYS A 1 188 ? -7.979 14.102 -2.374 1.00 82.31 188 LYS A C 1
ATOM 1508 O O . LYS A 1 188 ? -7.481 13.707 -1.317 1.00 82.31 188 LYS A O 1
ATOM 1513 N N . PRO A 1 189 ? -7.558 13.725 -3.597 1.00 87.44 189 PRO A N 1
ATOM 1514 C CA . PRO A 1 189 ? -6.461 12.784 -3.782 1.00 87.44 189 PRO A CA 1
ATOM 1515 C C . PRO A 1 189 ? -5.168 13.332 -3.196 1.00 87.44 189 PRO A C 1
ATOM 1517 O O . PRO A 1 189 ? -4.973 14.552 -3.086 1.00 87.44 189 PRO A O 1
ATOM 1520 N N . SER A 1 190 ? -4.267 12.424 -2.848 1.00 91.00 190 SER A N 1
ATOM 1521 C CA . SER A 1 190 ? -2.931 12.812 -2.432 1.00 91.00 190 SER A CA 1
ATOM 1522 C C . SER A 1 190 ? -2.111 13.334 -3.615 1.00 91.00 190 SER A C 1
ATOM 1524 O O . SER A 1 190 ? -2.345 13.001 -4.777 1.00 91.00 190 SER A O 1
ATOM 1526 N N . THR A 1 191 ? -1.123 14.184 -3.335 1.00 88.38 191 THR A N 1
ATOM 1527 C CA . THR A 1 191 ? -0.326 14.836 -4.386 1.00 88.38 191 THR A CA 1
ATOM 1528 C C . THR A 1 191 ? 0.513 13.829 -5.173 1.00 88.38 191 THR A C 1
ATOM 1530 O O . THR A 1 191 ? 0.574 13.906 -6.395 1.00 88.38 191 THR A O 1
ATOM 1533 N N . ASN A 1 192 ? 1.132 12.871 -4.478 1.00 89.62 192 ASN A N 1
ATOM 1534 C CA . ASN A 1 192 ? 2.073 11.913 -5.070 1.00 89.62 192 ASN A CA 1
ATOM 1535 C C . ASN A 1 192 ? 1.586 10.459 -5.046 1.00 89.62 192 ASN A C 1
ATOM 1537 O O . ASN A 1 192 ? 2.330 9.561 -5.435 1.00 89.62 192 ASN A O 1
ATOM 1541 N N . GLY A 1 193 ? 0.336 10.224 -4.644 1.00 91.88 193 GLY A N 1
ATOM 1542 C CA . GLY A 1 193 ? -0.234 8.888 -4.524 1.00 91.88 193 GLY A CA 1
ATOM 1543 C C . GLY A 1 193 ? 0.255 8.121 -3.304 1.00 91.88 193 GLY A C 1
ATOM 1544 O O . GLY A 1 193 ? 1.373 8.300 -2.818 1.00 91.88 193 GLY A O 1
ATOM 1545 N N . THR A 1 194 ? -0.598 7.221 -2.848 1.00 94.69 194 THR A N 1
ATOM 1546 C CA . THR A 1 194 ? -0.255 6.106 -1.968 1.00 94.69 194 THR A CA 1
ATOM 1547 C C . THR A 1 194 ? 0.022 4.889 -2.843 1.00 94.69 194 THR A C 1
ATOM 1549 O O . THR A 1 194 ? -0.709 4.644 -3.802 1.00 94.69 194 THR A O 1
ATOM 1552 N N . TRP A 1 195 ? 1.105 4.162 -2.579 1.00 95.69 195 TRP A N 1
ATOM 1553 C CA . TRP A 1 195 ? 1.594 3.103 -3.462 1.00 95.69 195 TRP A CA 1
ATOM 1554 C C . TRP A 1 195 ? 1.509 1.751 -2.760 1.00 95.69 195 TRP A C 1
ATOM 1556 O O . TRP A 1 195 ? 1.896 1.628 -1.605 1.00 95.69 195 TRP A O 1
ATOM 1566 N N . LEU A 1 196 ? 1.017 0.734 -3.455 1.00 95.75 196 LEU A N 1
ATOM 1567 C CA . LEU A 1 196 ? 0.789 -0.607 -2.933 1.00 95.75 196 LEU A CA 1
ATOM 1568 C C . LEU A 1 196 ? 1.750 -1.573 -3.607 1.00 95.75 196 LEU A C 1
ATOM 1570 O O . LEU A 1 196 ? 1.809 -1.612 -4.837 1.00 95.75 196 LEU A O 1
ATOM 1574 N N . TYR A 1 197 ? 2.498 -2.335 -2.820 1.00 96.44 197 TYR A N 1
ATOM 1575 C CA . TYR A 1 197 ? 3.383 -3.362 -3.351 1.00 96.44 197 TYR A CA 1
ATOM 1576 C C . TYR A 1 197 ? 2.583 -4.451 -4.072 1.00 96.44 197 TYR A C 1
ATOM 1578 O O . TYR A 1 197 ? 1.533 -4.888 -3.594 1.00 96.44 197 TYR A O 1
ATOM 1586 N N . ILE A 1 198 ? 3.082 -4.893 -5.223 1.00 94.75 198 ILE A N 1
ATOM 1587 C CA . ILE A 1 198 ? 2.500 -5.995 -5.986 1.00 94.75 198 ILE A CA 1
ATOM 1588 C C . ILE A 1 198 ? 3.121 -7.298 -5.478 1.00 94.75 198 ILE A C 1
ATOM 1590 O O . ILE A 1 198 ? 4.160 -7.728 -5.971 1.00 94.75 198 ILE A O 1
ATOM 1594 N N . ASN A 1 199 ? 2.496 -7.893 -4.458 1.00 86.88 199 ASN A N 1
ATOM 1595 C CA . ASN A 1 199 ? 2.975 -9.140 -3.855 1.00 86.88 199 ASN A CA 1
ATOM 1596 C C . ASN A 1 199 ? 2.687 -10.368 -4.736 1.00 86.88 199 ASN A C 1
ATOM 1598 O O . ASN A 1 199 ? 3.531 -11.245 -4.889 1.00 86.88 199 ASN A O 1
ATOM 1602 N N . ASP A 1 200 ? 1.504 -10.387 -5.349 1.00 90.25 200 ASP A N 1
ATOM 1603 C CA . ASP A 1 200 ? 1.023 -11.469 -6.206 1.00 90.25 200 ASP A CA 1
ATOM 1604 C C . ASP A 1 200 ? 0.849 -11.002 -7.652 1.00 90.25 200 ASP A C 1
ATOM 1606 O O . ASP A 1 200 ? 0.859 -9.805 -7.947 1.00 90.25 200 ASP A O 1
ATOM 1610 N N . ASP A 1 201 ? 0.645 -11.960 -8.558 1.00 93.94 201 ASP A N 1
ATOM 1611 C CA . ASP A 1 201 ? 0.310 -11.686 -9.953 1.00 93.94 201 ASP A CA 1
ATOM 1612 C C . ASP A 1 201 ? -0.905 -10.742 -10.029 1.00 93.94 201 ASP A C 1
ATOM 1614 O O . ASP A 1 201 ? -2.023 -11.099 -9.649 1.00 93.94 201 ASP A O 1
ATOM 1618 N N . MET A 1 202 ? -0.709 -9.538 -10.563 1.00 93.75 202 MET A N 1
ATOM 1619 C CA . MET A 1 202 ? -1.759 -8.528 -10.660 1.00 93.75 202 MET A CA 1
ATOM 1620 C C . MET A 1 202 ? -2.157 -8.313 -12.111 1.00 93.75 202 MET A C 1
ATOM 1622 O O . MET A 1 202 ? -1.312 -8.047 -12.962 1.00 93.75 202 MET A O 1
ATOM 1626 N N . LYS A 1 203 ? -3.458 -8.376 -12.399 1.00 93.75 203 LYS A N 1
ATOM 1627 C CA . LYS A 1 203 ? -3.981 -8.041 -13.724 1.00 93.75 203 LYS A CA 1
ATOM 1628 C C . LYS A 1 203 ? -3.802 -6.544 -13.992 1.00 93.75 203 LYS A C 1
ATOM 1630 O O . LYS A 1 203 ? -4.272 -5.715 -13.212 1.00 93.75 203 LYS A O 1
ATOM 1635 N N . LEU A 1 204 ? -3.137 -6.208 -15.092 1.00 93.38 204 LEU A N 1
ATOM 1636 C CA . LEU A 1 204 ? -3.029 -4.843 -15.592 1.00 93.38 204 LEU A CA 1
ATOM 1637 C C . LEU A 1 204 ? -4.356 -4.399 -16.210 1.00 93.38 204 LEU A C 1
ATOM 1639 O O . LEU A 1 204 ? -5.110 -5.199 -16.769 1.00 93.38 204 LEU A O 1
ATOM 1643 N N . TYR A 1 205 ? -4.609 -3.099 -16.151 1.00 89.94 205 TYR A N 1
ATOM 1644 C CA . TYR A 1 205 ? -5.748 -2.460 -16.795 1.00 89.94 205 TYR A CA 1
ATOM 1645 C C . TYR A 1 205 ? -5.345 -1.112 -17.378 1.00 89.94 205 TYR A C 1
ATOM 1647 O O . TYR A 1 205 ? -4.303 -0.552 -17.035 1.00 89.94 205 TYR A O 1
ATOM 1655 N N . ASP A 1 206 ? -6.182 -0.614 -18.282 1.00 89.06 206 ASP A N 1
ATOM 1656 C CA . ASP A 1 206 ? -5.959 0.657 -18.957 1.00 89.06 206 ASP A CA 1
ATOM 1657 C C . ASP A 1 206 ? -5.854 1.815 -17.953 1.00 89.06 206 ASP A C 1
ATOM 1659 O O . ASP A 1 206 ? -6.676 1.944 -17.047 1.00 89.06 206 ASP A O 1
ATOM 1663 N N . GLY A 1 207 ? -4.813 2.633 -18.094 1.00 88.38 207 GLY A N 1
ATOM 1664 C CA . GLY A 1 207 ? -4.530 3.750 -17.193 1.00 88.38 207 GLY A CA 1
ATOM 1665 C C . GLY A 1 207 ? -3.928 3.377 -15.832 1.00 88.38 207 GLY A C 1
ATOM 1666 O O . GLY A 1 207 ? -3.732 4.277 -15.013 1.00 88.38 207 GLY A O 1
ATOM 1667 N N . MET A 1 208 ? -3.613 2.099 -15.575 1.00 91.12 208 MET A N 1
ATOM 1668 C CA . MET A 1 208 ? -2.919 1.689 -14.351 1.00 91.12 208 MET A CA 1
ATOM 1669 C C . MET A 1 208 ? -1.539 2.346 -14.262 1.00 91.12 208 MET A C 1
ATOM 1671 O O . MET A 1 208 ? -0.674 2.121 -15.105 1.00 91.12 208 MET A O 1
ATOM 1675 N N . VAL A 1 209 ? -1.300 3.087 -13.179 1.00 93.75 209 VAL A N 1
ATOM 1676 C CA . VAL A 1 209 ? 0.019 3.657 -12.890 1.00 93.75 209 VAL A CA 1
ATOM 1677 C C . VAL A 1 209 ? 0.760 2.756 -11.912 1.00 93.75 209 VAL A C 1
ATOM 1679 O O . VAL A 1 209 ? 0.277 2.474 -10.813 1.00 93.75 209 VAL A O 1
ATOM 1682 N N . PHE A 1 210 ? 1.970 2.344 -12.269 1.00 94.94 210 PHE A N 1
ATOM 1683 C CA . PHE A 1 210 ? 2.860 1.625 -11.361 1.00 94.94 210 PHE A CA 1
ATOM 1684 C C . PHE A 1 210 ? 4.281 2.175 -11.437 1.00 94.94 210 PHE A C 1
ATOM 1686 O O . PHE A 1 210 ? 4.631 2.951 -12.323 1.00 94.94 210 PHE A O 1
ATOM 1693 N N . LYS A 1 211 ? 5.110 1.808 -10.468 1.00 94.50 211 LYS A N 1
ATOM 1694 C CA . LYS A 1 211 ? 6.519 2.172 -10.421 1.00 94.50 211 LYS A CA 1
ATOM 1695 C C . LYS A 1 211 ? 7.375 0.971 -10.075 1.00 94.50 211 LYS A C 1
ATOM 1697 O O . LYS A 1 211 ? 6.958 0.101 -9.315 1.00 94.50 211 LYS A O 1
ATOM 1702 N N . ALA A 1 212 ? 8.590 0.980 -10.596 1.00 92.88 212 ALA A N 1
ATOM 1703 C CA . ALA A 1 212 ? 9.667 0.101 -10.176 1.00 92.88 212 ALA A CA 1
ATOM 1704 C C . ALA A 1 212 ? 10.916 0.968 -10.005 1.00 92.88 212 ALA A C 1
ATOM 1706 O O . ALA A 1 212 ? 11.282 1.728 -10.908 1.00 92.88 212 ALA A O 1
ATOM 1707 N N . ASN A 1 213 ? 11.553 0.887 -8.834 1.00 85.50 213 ASN A N 1
ATOM 1708 C CA . ASN A 1 213 ? 12.653 1.780 -8.465 1.00 85.50 213 ASN A CA 1
ATOM 1709 C C . ASN A 1 213 ? 12.233 3.269 -8.595 1.00 85.50 213 ASN A C 1
ATOM 1711 O O . ASN A 1 213 ? 11.238 3.682 -8.001 1.00 85.50 213 ASN A O 1
ATOM 1715 N N . GLN A 1 214 ? 12.958 4.078 -9.374 1.00 83.31 214 GLN A N 1
ATOM 1716 C CA . GLN A 1 214 ? 12.655 5.497 -9.615 1.00 83.31 214 GLN A CA 1
ATOM 1717 C C . GLN A 1 214 ? 11.861 5.738 -10.911 1.00 83.31 214 GLN A C 1
ATOM 1719 O O . GLN A 1 214 ? 11.673 6.888 -11.309 1.00 83.31 214 GLN A O 1
ATOM 1724 N N . THR A 1 215 ? 11.417 4.680 -11.596 1.00 90.38 215 THR A N 1
ATOM 1725 C CA . THR A 1 215 ? 10.707 4.783 -12.876 1.00 90.38 215 THR A CA 1
ATOM 1726 C C . THR A 1 215 ? 9.214 4.561 -12.684 1.00 90.38 215 THR A C 1
ATOM 1728 O O . THR A 1 215 ? 8.808 3.593 -12.046 1.00 90.38 215 THR A O 1
ATOM 1731 N N . ILE A 1 216 ? 8.411 5.461 -13.254 1.00 92.88 216 ILE A N 1
ATOM 1732 C CA . ILE A 1 216 ? 6.948 5.383 -13.294 1.00 92.88 216 ILE A CA 1
ATOM 1733 C C . ILE A 1 216 ? 6.526 4.937 -14.696 1.00 92.88 216 ILE A C 1
ATOM 1735 O O . ILE A 1 216 ? 7.078 5.414 -15.688 1.00 92.88 216 ILE A O 1
ATOM 1739 N N . PHE A 1 217 ? 5.544 4.047 -14.748 1.00 93.38 217 PHE A N 1
ATOM 1740 C CA . PHE A 1 217 ? 4.936 3.488 -15.948 1.00 93.38 217 PHE A CA 1
ATOM 1741 C C . PHE A 1 217 ? 3.439 3.823 -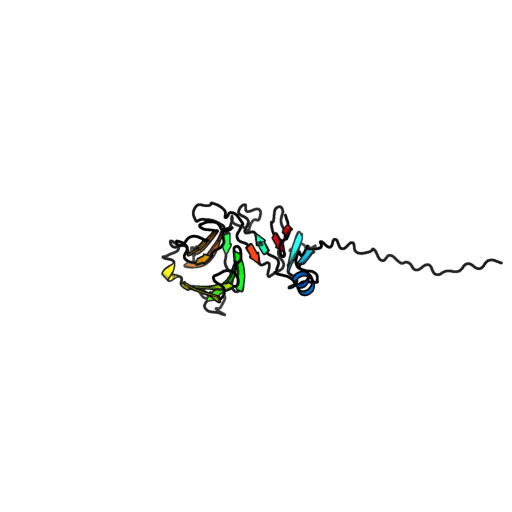15.951 1.00 93.38 217 PHE A C 1
ATOM 1743 O O . PHE A 1 217 ? 2.809 3.828 -14.887 1.00 93.38 217 PHE A O 1
ATOM 1750 N N . GLN A 1 218 ? 2.899 4.119 -17.134 1.00 89.38 218 GLN A N 1
ATOM 1751 C CA . GLN A 1 218 ? 1.489 4.415 -17.393 1.00 89.38 218 GLN A CA 1
ATOM 1752 C C . GLN A 1 218 ? 1.120 3.946 -18.800 1.00 89.38 218 GLN A C 1
ATOM 1754 O O . GLN A 1 218 ? 1.988 4.092 -19.693 1.00 89.38 218 GLN A O 1
#

InterPro domains:
  IPR000253 Forkhead-associated (FHA) domain [PF00498] (143-196)
  IPR000253 Forkhead-associated (FHA) domain [PS50006] (142-196)
  IPR008984 SMAD/FHA domain superfamily [SSF49879] (137-209)

pLDDT: mean 85.31, std 16.37, range [33.62, 98.12]